Protein AF-A0A0L0FLF9-F1 (afdb_monomer_lite)

Organism: NCBI:txid667725

Radius of gyration: 26.48 Å; chains: 1; bounding box: 56×33×84 Å

pLDDT: mean 83.54, std 13.84, range [41.75, 98.0]

Foldseek 3Di:
DVLVLCLLCQCVVVVDPDPVVSNVVSVVVSVVVLVVVLVVLVVVLVVVVVVVVVLPPPPDPPSPCPPPVSVVVQVQAFADDPVVRAVGVVRLLCVLVSLVSQLVNCVSVVVLVSNVVSLVVSLVSLVVQLVRLVPGALNVLSNLVSVLVNLLSVLVVLQSCLCVVPVCVVDDPVQSSQDDPPPDDGPDPSCVSVNVSSVSNVVSVVSVVVSVVVQVVCVVVVNRSPSVCPVVVCVVVVVVVVVVVVVVVVVPDPPPVPPPPPPPPPDDDD

Structure (mmCIF, N/CA/C/O backbone):
data_AF-A0A0L0FLF9-F1
#
_entry.id   AF-A0A0L0FLF9-F1
#
loop_
_atom_site.group_PDB
_atom_site.id
_atom_site.type_symbol
_atom_site.label_at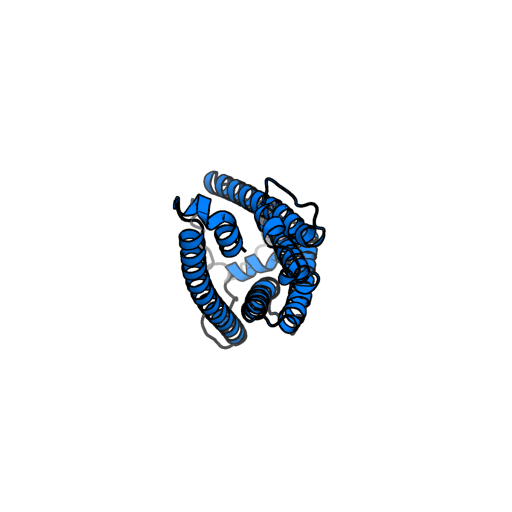om_id
_atom_site.label_alt_id
_atom_site.label_comp_id
_atom_site.label_asym_id
_atom_site.label_entity_id
_atom_site.label_seq_id
_atom_site.pdbx_PDB_ins_code
_atom_site.Cartn_x
_atom_site.Cartn_y
_atom_site.Cartn_z
_atom_site.occupancy
_atom_site.B_iso_or_equiv
_atom_site.auth_seq_id
_atom_site.auth_comp_id
_atom_site.auth_asym_id
_atom_site.auth_atom_id
_atom_site.pdbx_PDB_model_num
ATOM 1 N N . MET A 1 1 ? 6.507 -3.288 -11.189 1.00 64.00 1 MET A N 1
ATOM 2 C CA . MET A 1 1 ? 7.528 -2.533 -10.413 1.00 64.00 1 MET A CA 1
ATOM 3 C C . MET A 1 1 ? 8.846 -3.273 -10.144 1.00 64.00 1 MET A C 1
ATOM 5 O O . MET A 1 1 ? 9.760 -3.067 -10.922 1.00 64.00 1 MET A O 1
ATOM 9 N N . ILE A 1 2 ? 9.021 -4.118 -9.104 1.00 61.03 2 ILE A N 1
ATOM 10 C CA . ILE A 1 2 ? 10.338 -4.783 -8.864 1.00 61.03 2 ILE A CA 1
ATOM 11 C C . ILE A 1 2 ? 10.755 -5.627 -10.079 1.00 61.03 2 ILE A C 1
ATOM 13 O O . ILE A 1 2 ? 11.908 -5.579 -10.495 1.00 61.03 2 ILE A O 1
ATOM 17 N N . GLY A 1 3 ? 9.797 -6.334 -10.687 1.00 65.75 3 GLY A N 1
ATOM 18 C CA . GLY A 1 3 ? 10.024 -7.073 -11.927 1.00 65.75 3 GLY A CA 1
ATOM 19 C C . GLY A 1 3 ? 10.496 -6.188 -13.088 1.00 65.75 3 GLY A C 1
ATOM 20 O O . GLY A 1 3 ? 11.420 -6.575 -13.791 1.00 65.75 3 GLY A O 1
ATOM 21 N N . GLU A 1 4 ? 9.945 -4.981 -13.242 1.00 70.50 4 GLU A N 1
ATOM 22 C CA . GLU A 1 4 ? 10.376 -4.029 -14.281 1.00 70.50 4 GLU A CA 1
ATOM 23 C C . GLU A 1 4 ? 11.789 -3.510 -14.025 1.00 70.50 4 GLU A C 1
ATOM 25 O O . GLU A 1 4 ? 12.608 -3.513 -14.938 1.00 70.50 4 GLU A O 1
ATOM 30 N N . PHE A 1 5 ? 12.134 -3.182 -12.776 1.00 68.06 5 PHE A N 1
ATOM 31 C CA . PHE A 1 5 ? 13.511 -2.814 -12.437 1.00 68.06 5 PHE A CA 1
ATOM 32 C C . PHE A 1 5 ? 14.503 -3.948 -12.747 1.00 68.06 5 PHE A C 1
ATOM 34 O O . PHE A 1 5 ? 15.633 -3.690 -13.169 1.00 68.06 5 PHE A O 1
ATOM 41 N N . CYS A 1 6 ? 14.095 -5.210 -12.573 1.00 67.00 6 CYS A N 1
ATOM 42 C CA . CYS A 1 6 ? 14.908 -6.362 -12.962 1.00 67.00 6 CYS A CA 1
ATOM 43 C C . CYS A 1 6 ? 15.029 -6.527 -14.486 1.00 67.00 6 CYS A C 1
ATOM 45 O O . CYS A 1 6 ? 16.090 -6.941 -14.957 1.00 67.00 6 CYS A O 1
ATOM 47 N N . LEU A 1 7 ? 13.988 -6.195 -15.258 1.00 75.06 7 LEU A N 1
ATOM 48 C CA . LEU A 1 7 ? 14.047 -6.176 -16.724 1.00 75.06 7 LEU A CA 1
ATOM 49 C C . LEU A 1 7 ? 15.032 -5.112 -17.221 1.00 75.06 7 LEU A C 1
ATOM 51 O O . LEU A 1 7 ? 15.909 -5.412 -18.039 1.00 75.06 7 LEU A O 1
ATOM 55 N N . GLU A 1 8 ? 14.939 -3.904 -16.663 1.00 72.06 8 GLU A N 1
ATOM 56 C CA . GLU A 1 8 ? 15.780 -2.753 -17.012 1.00 72.06 8 GLU A CA 1
ATOM 57 C C . GLU A 1 8 ? 17.274 -3.010 -16.739 1.00 72.06 8 GLU A C 1
ATOM 59 O O . GLU A 1 8 ? 18.124 -2.548 -17.500 1.00 72.06 8 GLU A O 1
ATOM 64 N N . ASN A 1 9 ? 17.598 -3.819 -15.718 1.00 73.94 9 ASN A N 1
ATOM 65 C CA . ASN A 1 9 ? 18.972 -4.108 -15.276 1.00 73.94 9 ASN A CA 1
ATOM 66 C C . ASN A 1 9 ? 19.398 -5.576 -15.493 1.00 73.94 9 ASN A C 1
ATOM 68 O O . ASN A 1 9 ? 20.299 -6.093 -14.826 1.00 73.94 9 ASN A O 1
ATOM 72 N N . SER A 1 10 ? 18.762 -6.271 -16.439 1.00 79.94 10 SER A N 1
ATOM 73 C CA . SER A 1 10 ? 18.940 -7.716 -16.664 1.00 79.94 10 SER A CA 1
ATOM 74 C C . SER A 1 10 ? 20.398 -8.160 -16.876 1.00 79.94 10 SER A C 1
ATOM 76 O O . SER A 1 10 ? 20.810 -9.198 -16.354 1.00 79.94 10 SER A O 1
ATOM 78 N N . ALA A 1 11 ? 21.215 -7.382 -17.591 1.00 78.88 11 ALA A N 1
ATOM 79 C CA . ALA A 1 11 ? 22.620 -7.723 -17.833 1.00 78.88 11 ALA A CA 1
ATOM 80 C C . ALA A 1 11 ? 23.467 -7.738 -16.546 1.00 78.88 11 ALA A C 1
ATOM 82 O O . ALA A 1 11 ? 24.304 -8.626 -16.372 1.00 78.88 11 ALA A O 1
ATOM 83 N N . GLU A 1 12 ? 23.224 -6.792 -15.634 1.00 82.00 12 GLU A N 1
ATOM 84 C CA . GLU A 1 12 ? 23.916 -6.713 -14.343 1.00 82.00 12 GLU A CA 1
ATOM 85 C C . GLU A 1 12 ? 23.496 -7.866 -13.423 1.00 82.00 12 GLU A C 1
ATOM 87 O O . GLU A 1 12 ? 24.340 -8.499 -12.789 1.00 82.00 12 GLU A O 1
ATOM 92 N N . ILE A 1 13 ? 22.203 -8.201 -13.416 1.00 79.44 13 ILE A N 1
ATOM 93 C CA . ILE A 1 13 ? 21.635 -9.242 -12.549 1.00 79.44 13 ILE A CA 1
ATOM 94 C C . ILE A 1 13 ? 22.076 -10.649 -12.973 1.00 79.44 13 ILE A C 1
ATOM 96 O O . ILE A 1 13 ? 22.422 -11.472 -12.125 1.00 79.44 13 ILE A O 1
ATOM 100 N N . PHE A 1 14 ? 22.056 -10.954 -14.275 1.00 83.94 14 PHE A N 1
ATOM 101 C CA . PHE A 1 14 ? 22.310 -12.314 -14.766 1.00 83.94 14 PHE A CA 1
ATOM 102 C C . PHE A 1 14 ? 23.777 -12.594 -15.116 1.00 83.94 14 PHE A C 1
ATOM 104 O O . PHE A 1 14 ? 24.099 -13.738 -15.441 1.00 83.94 14 PHE A O 1
ATOM 111 N N . GLY A 1 15 ? 24.666 -11.593 -15.055 1.00 82.06 15 GLY A N 1
ATOM 112 C CA . GLY A 1 15 ? 26.109 -11.760 -15.285 1.00 82.06 15 GLY A CA 1
ATOM 113 C C . GLY A 1 15 ? 26.468 -12.343 -16.659 1.00 82.06 15 GLY A C 1
ATOM 114 O O . GLY A 1 15 ? 27.522 -12.962 -16.814 1.00 82.06 15 GLY A O 1
ATOM 115 N N . ASN A 1 16 ? 25.578 -12.201 -17.645 1.00 73.50 16 ASN A N 1
ATOM 116 C CA . ASN A 1 16 ? 25.703 -12.821 -18.961 1.00 73.50 16 ASN A CA 1
ATOM 117 C C . ASN A 1 16 ? 26.472 -11.913 -19.928 1.00 73.50 16 ASN A C 1
ATOM 119 O O . ASN A 1 16 ? 26.207 -10.717 -20.017 1.00 73.50 16 ASN A O 1
ATOM 123 N N . SER A 1 17 ? 27.386 -12.499 -20.705 1.00 74.81 17 SER A N 1
ATOM 124 C CA . SER A 1 17 ? 28.159 -11.778 -21.727 1.00 74.81 17 SER A CA 1
ATOM 125 C C . SER A 1 17 ? 27.347 -11.414 -22.974 1.00 74.81 17 SER A C 1
ATOM 127 O O . SER A 1 17 ? 27.776 -10.545 -23.730 1.00 74.81 17 SER A O 1
ATOM 129 N N . ASP A 1 18 ? 26.192 -12.053 -23.189 1.00 88.69 18 ASP A N 1
ATOM 130 C CA . ASP A 1 18 ? 25.227 -11.688 -24.227 1.00 88.69 18 ASP A CA 1
ATOM 131 C C . ASP A 1 18 ? 24.033 -10.935 -23.606 1.00 88.69 18 ASP A C 1
ATOM 133 O O . ASP A 1 18 ? 23.172 -11.564 -22.974 1.00 88.69 18 ASP A O 1
ATOM 137 N N . PRO A 1 19 ? 23.945 -9.604 -23.797 1.00 83.62 19 PRO A N 1
ATOM 138 C CA . PRO A 1 19 ? 22.843 -8.795 -23.288 1.00 83.62 19 PRO A CA 1
ATOM 139 C C . PRO A 1 19 ? 21.477 -9.271 -23.784 1.00 83.62 19 PRO A C 1
ATOM 141 O O . PRO A 1 19 ? 20.510 -9.234 -23.030 1.00 83.62 19 PRO A O 1
ATOM 144 N N . LYS A 1 20 ? 21.384 -9.781 -25.022 1.00 85.69 20 LYS A N 1
ATOM 145 C CA . LYS A 1 20 ? 20.100 -10.219 -25.589 1.00 85.69 20 LYS A CA 1
ATOM 146 C C . LYS A 1 20 ? 19.574 -11.454 -24.873 1.00 85.69 20 LYS A C 1
ATOM 148 O O . LYS A 1 20 ? 18.399 -11.502 -24.522 1.00 85.69 20 LYS A O 1
ATOM 153 N N . ALA A 1 21 ? 20.444 -12.430 -24.622 1.00 88.06 21 ALA A N 1
ATOM 154 C CA . ALA A 1 21 ? 20.083 -13.621 -23.864 1.00 88.06 21 ALA A CA 1
ATOM 155 C C . ALA A 1 21 ? 19.674 -13.278 -22.420 1.00 88.06 21 ALA A C 1
ATOM 157 O O . ALA A 1 21 ? 18.753 -13.893 -21.883 1.00 88.06 21 ALA A O 1
ATOM 158 N N . ALA A 1 22 ? 20.326 -12.286 -21.797 1.00 85.38 22 ALA A N 1
ATOM 159 C CA . ALA A 1 22 ? 19.950 -11.802 -20.469 1.00 85.38 22 ALA A CA 1
ATOM 160 C C . ALA A 1 22 ? 18.548 -11.172 -20.462 1.00 85.38 22 ALA A C 1
ATOM 162 O O . ALA A 1 22 ? 17.746 -11.514 -19.596 1.00 85.38 22 ALA A O 1
ATOM 163 N N . THR A 1 23 ? 18.227 -10.324 -21.443 1.00 84.69 23 THR A N 1
ATOM 164 C CA . THR A 1 23 ? 16.902 -9.696 -21.562 1.00 84.69 23 THR A CA 1
ATOM 165 C C . THR A 1 23 ? 15.799 -10.720 -21.821 1.00 84.69 23 THR A C 1
ATOM 167 O O . THR A 1 23 ? 14.774 -10.671 -21.150 1.00 84.69 23 THR A O 1
ATOM 170 N N . VAL A 1 24 ? 16.012 -11.688 -22.724 1.00 88.94 24 VAL A N 1
ATOM 171 C CA . VAL A 1 24 ? 15.026 -12.757 -22.989 1.00 88.94 24 VAL A CA 1
ATOM 172 C C . VAL A 1 24 ? 14.738 -13.551 -21.717 1.00 88.94 24 VAL A C 1
ATOM 174 O O . VAL A 1 24 ? 13.583 -13.741 -21.355 1.00 88.94 24 VAL A O 1
ATOM 177 N N . ARG A 1 25 ? 15.784 -13.952 -20.985 1.00 87.38 25 ARG A N 1
ATOM 178 C CA . ARG A 1 25 ? 15.621 -14.681 -19.724 1.00 87.38 25 ARG A CA 1
ATOM 179 C C . ARG A 1 25 ? 14.923 -13.845 -18.649 1.00 87.38 25 ARG A C 1
ATOM 181 O O . ARG A 1 25 ? 14.131 -14.380 -17.879 1.00 87.38 25 ARG A O 1
ATOM 188 N N . ALA A 1 26 ? 15.236 -12.554 -18.569 1.00 86.25 26 ALA A N 1
ATOM 189 C CA . ALA A 1 26 ? 14.583 -11.644 -17.637 1.00 86.25 26 ALA A CA 1
ATOM 190 C C . ALA A 1 26 ? 13.085 -11.524 -17.943 1.00 86.25 26 ALA A C 1
ATOM 192 O O . ALA A 1 26 ? 12.285 -11.594 -17.015 1.00 86.25 26 ALA A O 1
ATOM 193 N N . GLN A 1 27 ? 12.721 -11.427 -19.227 1.00 88.12 27 GLN A N 1
ATOM 194 C CA . GLN A 1 27 ? 11.331 -11.404 -19.680 1.00 88.12 27 GLN A CA 1
ATOM 195 C C . GLN A 1 27 ? 10.597 -12.693 -19.313 1.00 88.12 27 GLN A C 1
ATOM 197 O O . GLN A 1 27 ? 9.538 -12.631 -18.707 1.00 88.12 27 GLN A O 1
ATOM 202 N N . GLU A 1 28 ? 11.192 -13.860 -19.572 1.00 91.31 28 GLU A N 1
ATOM 203 C CA . GLU A 1 28 ? 10.587 -15.147 -19.199 1.00 91.31 28 GLU A CA 1
ATOM 204 C C . GLU A 1 28 ? 10.316 -15.250 -17.688 1.00 91.31 28 GLU A C 1
ATOM 206 O O . GLU A 1 28 ? 9.276 -15.760 -17.272 1.00 91.31 28 GLU A O 1
ATOM 211 N N . ILE A 1 29 ? 11.248 -14.771 -16.854 1.00 88.75 29 ILE A N 1
ATOM 212 C CA . ILE A 1 29 ? 11.073 -14.742 -15.395 1.00 88.75 29 ILE A CA 1
ATOM 213 C C . ILE A 1 29 ? 9.985 -13.741 -15.005 1.00 88.75 29 ILE A C 1
ATOM 215 O O . ILE A 1 29 ? 9.161 -14.051 -14.145 1.00 88.75 29 ILE A O 1
ATOM 219 N N . TYR A 1 30 ? 9.980 -12.560 -15.623 1.00 88.56 30 TYR A N 1
ATOM 220 C CA . TYR A 1 30 ? 8.964 -11.542 -15.390 1.00 88.56 30 TYR A CA 1
ATOM 221 C C . TYR A 1 30 ? 7.569 -12.081 -15.706 1.00 88.56 30 TYR A C 1
ATOM 223 O O . TYR A 1 30 ? 6.726 -12.072 -14.819 1.00 88.56 30 TYR A O 1
ATOM 231 N N . ASP A 1 31 ? 7.360 -12.657 -16.891 1.00 91.50 31 ASP A N 1
ATOM 232 C CA . ASP A 1 31 ? 6.064 -13.191 -17.330 1.00 91.50 31 ASP A CA 1
ATOM 233 C C . ASP A 1 31 ? 5.549 -14.295 -16.386 1.00 91.50 31 ASP A C 1
ATOM 235 O O . ASP A 1 31 ? 4.358 -14.373 -16.068 1.00 91.50 31 ASP A O 1
ATOM 239 N N . GLN A 1 32 ? 6.453 -15.148 -15.886 1.00 92.69 32 GLN A N 1
ATOM 240 C CA . GLN A 1 32 ? 6.113 -16.173 -14.896 1.00 92.69 32 GLN A CA 1
ATOM 241 C C . GLN A 1 32 ? 5.687 -15.563 -13.556 1.00 92.69 32 GLN A C 1
ATOM 243 O O . GLN A 1 32 ? 4.679 -15.979 -12.980 1.00 92.69 32 GLN A O 1
ATOM 248 N N . LEU A 1 33 ? 6.454 -14.597 -13.045 1.00 90.56 33 LEU A N 1
ATOM 249 C CA . LEU A 1 33 ? 6.153 -13.926 -11.780 1.00 90.56 33 LEU A CA 1
ATOM 250 C C . LEU A 1 33 ? 4.886 -13.078 -11.873 1.00 90.56 33 LEU A C 1
ATOM 252 O O . LEU A 1 33 ? 4.124 -13.034 -10.908 1.00 90.56 33 LEU A O 1
ATOM 256 N N . ASP A 1 34 ? 4.651 -12.452 -13.019 1.00 89.88 34 ASP A N 1
ATOM 257 C CA . ASP A 1 34 ? 3.465 -11.664 -13.325 1.00 89.88 34 ASP A CA 1
ATOM 258 C C . ASP A 1 34 ? 2.206 -12.539 -13.273 1.00 89.88 34 ASP A C 1
ATOM 260 O O . ASP A 1 34 ? 1.288 -12.289 -12.490 1.00 89.88 34 ASP A O 1
ATOM 264 N N . THR A 1 35 ? 2.243 -13.679 -13.969 1.00 94.06 35 THR A N 1
ATOM 265 C CA . THR A 1 35 ? 1.163 -14.676 -13.954 1.00 94.06 35 THR A CA 1
ATOM 266 C C . THR A 1 35 ? 0.866 -15.181 -12.536 1.00 94.06 35 THR A C 1
ATOM 268 O O . THR A 1 35 ? -0.293 -15.265 -12.122 1.00 94.06 35 THR A O 1
ATOM 271 N N . ILE A 1 36 ? 1.904 -15.518 -11.759 1.00 93.94 36 ILE A N 1
ATOM 272 C CA . ILE A 1 36 ? 1.738 -15.983 -10.371 1.00 93.94 36 ILE A CA 1
ATOM 273 C C . ILE A 1 36 ? 1.137 -14.874 -9.503 1.00 93.94 36 ILE A C 1
ATOM 275 O O . ILE A 1 36 ? 0.203 -15.133 -8.741 1.00 93.94 36 ILE A O 1
ATOM 279 N N . THR A 1 37 ? 1.650 -13.650 -9.632 1.00 91.88 37 THR A N 1
ATOM 280 C CA . THR A 1 37 ? 1.169 -12.477 -8.893 1.00 91.88 37 THR A CA 1
ATOM 281 C C . THR A 1 37 ? -0.302 -12.216 -9.179 1.00 91.88 37 THR A C 1
ATOM 283 O O . THR A 1 37 ? -1.071 -12.067 -8.229 1.00 91.88 37 THR A O 1
ATOM 286 N N . SER A 1 38 ? -0.711 -12.251 -10.450 1.00 94.31 38 SER A N 1
ATOM 287 C CA . SER A 1 38 ? -2.111 -12.085 -10.847 1.00 94.31 38 SER A CA 1
ATOM 288 C C . SER A 1 38 ? -3.015 -13.112 -10.155 1.00 94.31 38 SER A C 1
ATOM 290 O O . SER A 1 38 ? -3.965 -12.740 -9.458 1.00 94.31 38 SER A O 1
ATOM 292 N N . TYR A 1 39 ? -2.673 -14.406 -10.213 1.00 96.44 39 TYR A N 1
ATOM 293 C CA . TYR A 1 39 ? -3.469 -15.436 -9.537 1.00 96.44 39 TYR A CA 1
ATOM 294 C C . TYR A 1 39 ? -3.522 -15.252 -8.020 1.00 96.44 39 TYR A C 1
ATOM 296 O O . TYR A 1 39 ? -4.595 -15.383 -7.424 1.00 96.44 39 TYR A O 1
ATOM 304 N N . MET A 1 40 ? -2.391 -14.938 -7.383 1.00 95.94 40 MET A N 1
ATOM 305 C CA . MET A 1 40 ? -2.346 -14.686 -5.940 1.00 95.94 40 MET A CA 1
ATOM 306 C C . MET A 1 40 ? -3.239 -13.508 -5.549 1.00 95.94 40 MET A C 1
ATOM 308 O O . MET A 1 40 ? -3.953 -13.579 -4.547 1.00 95.94 40 MET A O 1
ATOM 312 N N . LEU A 1 41 ? -3.233 -12.449 -6.352 1.00 95.56 41 LEU A N 1
ATOM 313 C CA . LEU A 1 41 ? -3.986 -11.235 -6.098 1.00 95.56 41 LEU A CA 1
ATOM 314 C C . LEU A 1 41 ? -5.493 -11.437 -6.292 1.00 95.56 41 LEU A C 1
ATOM 316 O O . LEU A 1 41 ? -6.283 -11.014 -5.443 1.00 95.56 41 LEU A O 1
ATOM 320 N N . VAL A 1 42 ? -5.903 -12.150 -7.344 1.00 97.06 42 VAL A N 1
ATOM 321 C CA . VAL A 1 42 ? -7.310 -12.518 -7.571 1.00 97.06 42 VAL A CA 1
ATOM 322 C C . VAL A 1 42 ? -7.819 -13.415 -6.444 1.00 97.06 42 VAL A C 1
ATOM 324 O O . VAL A 1 42 ? -8.861 -13.126 -5.854 1.00 97.06 42 VAL A O 1
ATOM 327 N N . VAL A 1 43 ? -7.078 -14.471 -6.091 1.00 97.25 43 VAL A N 1
ATOM 328 C CA . VAL A 1 43 ? -7.460 -15.382 -4.998 1.00 97.25 43 VAL A CA 1
ATOM 329 C C . VAL A 1 43 ? -7.532 -14.635 -3.667 1.00 97.25 43 VAL A C 1
ATOM 331 O O . VAL A 1 43 ? -8.511 -14.796 -2.938 1.00 97.25 43 VAL A O 1
ATOM 334 N N . GLY A 1 44 ? -6.548 -13.782 -3.369 1.00 95.12 44 GLY A N 1
ATOM 335 C CA . GLY A 1 44 ? -6.540 -12.943 -2.170 1.00 95.12 44 GLY A CA 1
ATOM 336 C C . GLY A 1 44 ? -7.743 -12.002 -2.109 1.00 95.12 44 GLY A C 1
ATOM 337 O O . GLY A 1 44 ? -8.412 -11.920 -1.080 1.00 95.12 44 GLY A O 1
ATOM 338 N N . THR A 1 45 ? -8.087 -11.363 -3.228 1.00 96.62 45 THR A N 1
ATOM 339 C CA . THR A 1 45 ? -9.243 -10.457 -3.328 1.00 96.62 45 THR A CA 1
ATOM 340 C C . THR A 1 45 ? -10.564 -11.202 -3.146 1.00 96.62 45 THR A C 1
ATOM 342 O O . THR A 1 45 ? -11.425 -10.751 -2.388 1.00 96.62 45 THR A O 1
ATOM 345 N N . VAL A 1 46 ? -10.729 -12.366 -3.785 1.00 97.00 46 VAL A N 1
ATOM 346 C CA . VAL A 1 46 ? -11.919 -13.219 -3.619 1.00 97.00 46 VAL A CA 1
ATOM 347 C C . VAL A 1 46 ? -12.040 -13.692 -2.174 1.00 97.00 46 VAL A C 1
ATOM 349 O O . VAL A 1 46 ? -13.125 -13.627 -1.599 1.00 97.00 46 VAL A O 1
ATOM 352 N N . TRP A 1 47 ? -10.936 -14.125 -1.566 1.00 96.19 47 TRP A N 1
ATOM 353 C CA . TRP A 1 47 ? -10.915 -14.562 -0.174 1.00 96.19 47 TRP A CA 1
ATOM 354 C C . TRP A 1 47 ? -11.303 -13.437 0.788 1.00 96.19 47 TRP A C 1
ATOM 356 O O . TRP A 1 47 ? -12.155 -13.640 1.654 1.00 96.19 47 TRP A O 1
ATOM 366 N N . LEU A 1 48 ? -10.749 -12.234 0.605 1.00 93.69 48 LEU A N 1
ATOM 367 C CA . LEU A 1 48 ? -11.133 -11.051 1.376 1.00 93.69 48 LEU A CA 1
ATOM 368 C C . LEU A 1 48 ? -12.612 -10.707 1.171 1.00 93.69 48 LEU A C 1
ATOM 370 O O . LEU A 1 48 ? -13.320 -10.465 2.145 1.00 93.69 48 LEU A O 1
ATOM 374 N N . GLY A 1 49 ? -13.111 -10.748 -0.066 1.00 94.25 49 GLY A N 1
ATOM 375 C CA . GLY A 1 49 ? -14.526 -10.528 -0.367 1.00 94.25 49 GLY A CA 1
ATOM 376 C C . GLY A 1 49 ? -15.442 -11.534 0.335 1.00 94.25 49 GLY A C 1
ATOM 377 O O . GLY A 1 49 ? -16.436 -11.143 0.945 1.00 94.25 49 GLY A O 1
ATOM 378 N N . LEU A 1 50 ? -15.086 -12.823 0.322 1.00 93.88 50 LEU A N 1
ATOM 379 C CA . LEU A 1 50 ? -15.812 -13.868 1.050 1.00 93.88 50 LEU A CA 1
ATOM 380 C C . LEU A 1 50 ? -15.761 -13.648 2.561 1.00 93.88 50 LEU A C 1
ATOM 382 O O . LEU A 1 50 ? -16.795 -13.764 3.217 1.00 93.88 50 LEU A O 1
ATOM 386 N N . TYR A 1 51 ? -14.597 -13.285 3.104 1.00 90.56 51 TYR A N 1
ATOM 387 C CA . TYR A 1 51 ? -14.455 -12.915 4.510 1.00 90.56 51 TYR A CA 1
ATOM 388 C C . TYR A 1 51 ? -15.401 -11.766 4.877 1.00 90.56 51 TYR A C 1
ATOM 390 O O . TYR A 1 51 ? -16.122 -11.876 5.867 1.00 90.56 51 TYR A O 1
ATOM 398 N N . TYR A 1 52 ? -15.475 -10.716 4.053 1.00 88.69 52 TYR A N 1
ATOM 399 C CA . TYR A 1 52 ? -16.414 -9.615 4.261 1.00 88.69 52 TYR A CA 1
ATOM 400 C C . TYR A 1 52 ? -17.867 -10.043 4.130 1.00 88.69 52 TYR A C 1
ATOM 402 O O . TYR A 1 52 ? -18.691 -9.589 4.901 1.00 88.69 52 TYR A O 1
ATOM 410 N N . ILE A 1 53 ? -18.231 -10.919 3.197 1.00 89.38 53 ILE A N 1
ATOM 411 C CA . ILE A 1 53 ? -19.618 -11.399 3.100 1.00 89.38 53 ILE A CA 1
ATOM 412 C C . ILE A 1 53 ? -19.991 -12.194 4.358 1.00 89.38 53 ILE A C 1
ATOM 414 O O . ILE A 1 53 ? -21.058 -11.986 4.939 1.00 89.38 53 ILE A O 1
ATOM 418 N N . VAL A 1 54 ? -19.095 -13.076 4.800 1.00 88.56 54 VAL A N 1
ATOM 419 C CA . VAL A 1 54 ? -19.295 -13.937 5.967 1.00 88.56 54 VAL A CA 1
ATOM 420 C C . VAL A 1 54 ? -19.347 -13.133 7.265 1.00 88.56 54 VAL A C 1
ATOM 422 O O . VAL A 1 54 ? -20.237 -13.369 8.082 1.00 88.56 54 VAL A O 1
ATOM 425 N N . SER A 1 55 ? -18.464 -12.149 7.451 1.00 82.50 55 SER A N 1
ATOM 426 C CA . SER A 1 55 ? -18.414 -11.327 8.671 1.00 82.50 55 SER A CA 1
ATOM 427 C C . SER A 1 55 ? -19.691 -10.504 8.897 1.00 82.50 55 SER A C 1
ATOM 429 O O . SER A 1 55 ? -19.994 -10.110 10.024 1.00 82.50 55 SER A O 1
ATOM 431 N N . ARG A 1 56 ? -20.493 -10.299 7.845 1.00 82.00 56 ARG A N 1
ATOM 432 C CA . ARG A 1 56 ? -21.781 -9.581 7.891 1.00 82.00 56 ARG A CA 1
ATOM 433 C C . ARG A 1 56 ? -22.927 -10.461 8.355 1.00 82.00 56 ARG A C 1
ATOM 435 O O . ARG A 1 56 ? -23.955 -9.952 8.813 1.00 82.00 56 ARG A O 1
ATOM 442 N N . CYS A 1 57 ? -22.771 -11.777 8.268 1.00 83.88 57 CYS A N 1
ATOM 443 C CA . CYS A 1 57 ? -23.752 -12.727 8.758 1.00 83.88 57 CYS A CA 1
ATOM 444 C C . CYS A 1 57 ? -23.713 -12.771 10.293 1.00 83.88 57 CYS A C 1
ATOM 446 O O . CYS A 1 57 ? -23.042 -13.608 10.889 1.00 83.88 57 CYS A O 1
ATOM 448 N N . LYS A 1 58 ? -24.511 -11.909 10.943 1.00 71.44 58 LYS A N 1
ATOM 449 C CA . LYS A 1 58 ? -24.656 -11.829 12.416 1.00 71.44 58 LYS A CA 1
ATOM 450 C C . LYS A 1 58 ? -24.999 -13.161 13.097 1.00 71.44 58 LYS A C 1
ATOM 452 O O . LYS A 1 58 ? -24.820 -13.296 14.298 1.00 71.44 58 LYS A O 1
ATOM 457 N N . CYS A 1 59 ? -25.528 -14.123 12.346 1.00 73.88 59 CYS A N 1
ATOM 458 C CA . CYS A 1 59 ? -25.936 -15.428 12.853 1.00 73.88 59 CYS A CA 1
ATOM 459 C C . CYS A 1 59 ? -24.822 -16.486 12.808 1.00 73.88 59 CYS A C 1
ATOM 461 O O . CYS A 1 59 ? -25.092 -17.627 13.180 1.00 73.88 59 CYS A O 1
ATOM 463 N N . MET A 1 60 ? -23.612 -16.165 12.327 1.00 76.00 60 MET A N 1
ATOM 464 C CA . MET A 1 60 ? -22.544 -17.160 12.268 1.00 76.00 60 MET A CA 1
ATOM 465 C C . MET A 1 60 ? -21.926 -17.355 13.667 1.00 76.00 60 MET A C 1
ATOM 467 O O . MET A 1 60 ? -21.377 -16.405 14.233 1.00 76.00 60 MET A O 1
ATOM 471 N N . PRO A 1 61 ? -22.004 -18.567 14.250 1.00 69.75 61 PRO A N 1
ATOM 472 C CA . PRO A 1 61 ? -21.361 -18.853 15.528 1.00 69.75 61 PRO A CA 1
ATOM 473 C C . PRO A 1 61 ? -19.847 -18.620 15.413 1.00 69.75 61 PRO A C 1
ATOM 475 O O . PRO A 1 61 ? -19.273 -18.819 14.345 1.00 69.75 61 PRO A O 1
ATOM 478 N N . TYR A 1 62 ? -19.209 -18.191 16.506 1.00 69.06 62 TYR A N 1
ATOM 479 C CA . TYR A 1 62 ? -17.778 -17.831 16.596 1.00 69.06 62 TYR A CA 1
ATOM 480 C C . TYR A 1 62 ? -17.349 -16.515 15.924 1.00 69.06 62 TYR A C 1
ATOM 482 O O . TYR A 1 62 ? -16.230 -16.071 16.161 1.00 69.06 62 TYR A O 1
ATOM 490 N N . PHE A 1 63 ? -18.226 -15.851 15.165 1.00 67.44 63 PHE A N 1
ATOM 491 C CA . PHE A 1 63 ? -17.982 -14.501 14.629 1.00 67.44 63 PHE A CA 1
ATOM 492 C C . PHE A 1 63 ? -18.602 -13.389 15.479 1.00 67.44 63 PHE A C 1
ATOM 494 O O . PHE A 1 63 ? -18.551 -12.209 15.114 1.00 67.44 63 PHE A O 1
ATOM 501 N N . ASP A 1 64 ? -19.189 -13.736 16.626 1.00 67.38 64 ASP A N 1
ATOM 502 C CA . ASP A 1 64 ? -19.714 -12.721 17.520 1.00 67.38 64 ASP A CA 1
ATOM 503 C C . ASP A 1 64 ? -18.570 -12.045 18.284 1.00 67.38 64 ASP A C 1
ATOM 505 O O . ASP A 1 64 ? -18.008 -12.595 19.230 1.00 67.38 64 ASP A O 1
ATOM 509 N N . ARG A 1 65 ? -18.225 -10.822 17.859 1.00 65.12 65 ARG A N 1
ATOM 510 C CA . ARG A 1 65 ? -17.272 -9.904 18.516 1.00 65.12 65 ARG A CA 1
ATOM 511 C C . ARG A 1 65 ? -17.781 -9.375 19.872 1.00 65.12 65 ARG A C 1
ATOM 513 O O . ARG A 1 65 ? -17.491 -8.249 20.260 1.00 65.12 65 ARG A O 1
ATOM 520 N N . THR A 1 66 ? -18.584 -10.159 20.584 1.00 67.00 66 THR A N 1
ATOM 521 C CA . THR A 1 66 ? -19.031 -9.884 21.959 1.00 67.00 66 THR A CA 1
ATOM 522 C C . THR A 1 66 ? -18.018 -10.338 23.000 1.00 67.00 66 THR A C 1
ATOM 524 O O . THR A 1 66 ? -18.272 -10.211 24.196 1.00 67.00 66 THR A O 1
ATOM 527 N N . ASP A 1 67 ? -16.894 -10.912 22.570 1.00 73.12 67 ASP A N 1
ATOM 528 C CA . ASP A 1 67 ? -15.802 -11.226 23.474 1.00 73.12 67 ASP A CA 1
ATOM 529 C C . ASP A 1 67 ? -15.351 -9.936 24.194 1.00 73.12 67 ASP A C 1
ATOM 531 O O . ASP A 1 67 ? -15.268 -8.839 23.629 1.00 73.12 67 ASP A O 1
ATOM 535 N N . THR A 1 68 ? -15.157 -10.050 25.506 1.00 73.44 68 THR A N 1
ATOM 536 C CA . THR A 1 68 ? -14.874 -8.910 26.385 1.00 73.44 68 THR A CA 1
ATOM 537 C C . THR A 1 68 ? -13.578 -8.204 26.002 1.00 73.44 68 THR A C 1
ATOM 539 O O . THR A 1 68 ? -13.425 -7.019 26.285 1.00 73.44 68 THR A O 1
ATOM 542 N N . PHE A 1 69 ? -12.652 -8.913 25.359 1.00 71.50 69 PHE A N 1
ATOM 543 C CA . PHE A 1 69 ? -11.394 -8.365 24.876 1.00 71.50 69 PHE A CA 1
ATOM 544 C C . PHE A 1 69 ? -11.592 -7.429 23.672 1.00 71.50 69 PHE A C 1
ATOM 546 O O . PHE A 1 69 ? -11.117 -6.299 23.696 1.00 71.50 69 PHE A O 1
ATOM 553 N N . THR A 1 70 ? -12.361 -7.843 22.668 1.00 70.44 70 THR A N 1
ATOM 554 C CA . THR A 1 70 ? -12.690 -7.083 21.455 1.00 70.44 70 THR A CA 1
ATOM 555 C C . THR A 1 70 ? -13.526 -5.867 21.805 1.00 70.44 70 THR A C 1
ATOM 557 O O . THR A 1 70 ? -13.279 -4.788 21.283 1.00 70.44 70 THR A O 1
ATOM 560 N N . LEU A 1 71 ? -14.468 -5.997 22.744 1.00 72.81 71 LEU A N 1
ATOM 561 C CA . LEU A 1 71 ? -15.206 -4.844 23.265 1.00 72.81 71 LEU A CA 1
ATOM 562 C C . LEU A 1 71 ? -14.272 -3.834 23.947 1.00 72.81 71 LEU A C 1
ATOM 564 O O . LEU A 1 71 ? -14.403 -2.634 23.721 1.00 72.81 71 LEU A O 1
ATOM 568 N N . LYS A 1 72 ? -13.294 -4.299 24.736 1.00 75.12 72 LYS A N 1
ATOM 569 C CA . LYS A 1 72 ? -12.282 -3.420 25.344 1.00 75.12 72 LYS A CA 1
ATOM 570 C C . LYS A 1 72 ? -11.373 -2.763 24.305 1.00 75.12 72 LYS A C 1
ATOM 572 O O . LYS A 1 72 ? -11.031 -1.595 24.478 1.00 75.12 72 LYS A O 1
ATOM 577 N N . LEU A 1 73 ? -11.005 -3.483 23.245 1.00 70.50 73 LEU A N 1
ATOM 578 C CA . LEU A 1 73 ? -10.221 -2.941 22.135 1.00 70.50 73 LEU A CA 1
ATOM 579 C C . LEU A 1 73 ? -11.021 -1.855 21.393 1.00 70.50 73 LEU A C 1
ATOM 581 O O . LEU A 1 73 ? -10.554 -0.725 21.268 1.00 70.50 73 LEU A O 1
ATOM 585 N N . ASN A 1 74 ? -12.271 -2.163 21.034 1.00 74.31 74 ASN A N 1
ATOM 586 C CA . ASN A 1 74 ? -13.187 -1.259 20.337 1.00 74.31 74 ASN A CA 1
ATOM 587 C C . ASN A 1 74 ? -13.566 -0.021 21.158 1.00 74.31 74 ASN A C 1
ATOM 589 O O . ASN A 1 74 ? -13.796 1.036 20.576 1.00 74.31 74 ASN A O 1
ATOM 593 N N . ASN A 1 75 ? -13.596 -0.104 22.493 1.00 78.88 75 ASN A N 1
ATOM 594 C CA . ASN A 1 75 ? -13.867 1.056 23.354 1.00 78.88 75 ASN A CA 1
ATOM 595 C C . ASN A 1 75 ? -12.837 2.187 23.191 1.00 78.88 75 ASN A C 1
ATOM 597 O O . ASN A 1 75 ? -13.098 3.312 23.611 1.00 78.88 75 ASN A O 1
ATOM 601 N N . ARG A 1 76 ? -11.668 1.900 22.606 1.00 76.94 76 ARG A N 1
ATOM 602 C CA . ARG A 1 76 ? -10.614 2.885 22.328 1.00 76.94 76 ARG A CA 1
ATOM 603 C C . ARG A 1 76 ? -10.524 3.276 20.862 1.00 76.94 76 ARG A C 1
ATOM 605 O O . ARG A 1 76 ? -9.707 4.134 20.520 1.00 76.94 76 ARG A O 1
ATOM 612 N N . SER A 1 77 ? -11.313 2.641 20.004 1.00 85.00 77 SER A N 1
ATOM 613 C CA . SER A 1 77 ? -11.373 2.981 18.592 1.00 85.00 77 SER A CA 1
ATOM 614 C C . SER A 1 77 ? -12.170 4.277 18.391 1.00 85.00 77 SER A C 1
ATOM 616 O O . SER A 1 77 ? -13.041 4.601 19.205 1.00 85.00 77 SER A O 1
ATOM 618 N N . PRO A 1 78 ? -11.890 5.048 17.325 1.00 88.00 78 PRO A N 1
ATOM 619 C CA . PRO A 1 78 ? -12.703 6.194 16.951 1.00 88.00 78 PRO A CA 1
ATOM 620 C C . PRO A 1 78 ? -14.183 5.821 16.801 1.00 88.00 78 PRO A C 1
ATOM 622 O O . PRO A 1 78 ? -14.510 4.657 16.546 1.00 88.00 78 PRO A O 1
ATOM 625 N N . PRO A 1 79 ? -15.105 6.796 16.905 1.00 87.06 79 PRO A N 1
ATOM 626 C CA . PRO A 1 79 ? -16.510 6.538 16.687 1.00 87.06 79 PRO A CA 1
ATOM 627 C C . PRO A 1 79 ? -16.711 5.998 15.275 1.00 87.06 79 PRO A C 1
ATOM 629 O O . PRO A 1 79 ? -16.151 6.484 14.290 1.00 87.06 79 PRO A O 1
ATOM 632 N N . GLN A 1 80 ? -17.563 4.991 15.197 1.00 84.31 80 GLN A N 1
ATOM 633 C CA . GLN A 1 80 ? -17.947 4.326 13.968 1.00 84.31 80 GLN A CA 1
ATOM 634 C C . GLN A 1 80 ? -18.468 5.328 12.925 1.00 84.31 80 GLN A C 1
ATOM 636 O O . GLN A 1 80 ? -19.399 6.101 13.176 1.00 84.31 80 GLN A O 1
ATOM 641 N N . ARG A 1 81 ? -17.899 5.280 11.719 1.00 87.00 81 ARG A N 1
ATOM 642 C CA . ARG A 1 81 ? -18.439 5.951 10.531 1.00 87.00 81 ARG A CA 1
ATOM 643 C C . ARG A 1 81 ? -19.383 5.006 9.798 1.00 87.00 81 ARG A C 1
ATOM 645 O O . ARG A 1 81 ? -19.167 3.801 9.787 1.00 87.00 81 ARG A O 1
ATOM 652 N N . PHE A 1 82 ? -20.430 5.558 9.182 1.00 89.81 82 PHE A N 1
ATOM 653 C CA . PHE A 1 82 ? -21.409 4.805 8.387 1.00 89.81 82 PHE A CA 1
ATOM 654 C C . PHE A 1 82 ? -21.932 3.549 9.102 1.00 89.81 82 PHE A C 1
ATOM 656 O O . PHE A 1 82 ? -21.766 2.433 8.619 1.00 89.81 82 PHE A O 1
ATOM 663 N N . SER A 1 83 ? -22.608 3.716 10.240 1.00 87.62 83 SER A N 1
ATOM 664 C CA . SER A 1 83 ? -23.065 2.588 11.070 1.00 87.62 83 SER A CA 1
ATOM 665 C C . SER A 1 83 ? -24.054 1.627 10.396 1.00 87.62 83 SER A C 1
ATOM 667 O O . SER A 1 83 ? -24.276 0.517 10.872 1.00 87.62 83 SER A O 1
ATOM 669 N N . ILE A 1 84 ? -24.636 2.035 9.266 1.00 87.69 84 ILE A N 1
ATOM 670 C CA . ILE A 1 84 ? -25.443 1.169 8.397 1.00 87.69 84 ILE A CA 1
ATOM 671 C C . ILE A 1 84 ? -24.549 0.166 7.646 1.00 87.69 84 ILE A C 1
ATOM 673 O O . ILE A 1 84 ? -24.959 -0.964 7.390 1.00 87.69 84 ILE A O 1
ATOM 677 N N . LEU A 1 85 ? -23.336 0.589 7.276 1.00 86.75 85 LEU A N 1
ATOM 678 C CA . LEU A 1 85 ? -22.404 -0.139 6.421 1.00 86.75 85 LEU A CA 1
ATOM 679 C C . LEU A 1 85 ? -21.242 -0.786 7.162 1.00 86.75 85 LEU A C 1
ATOM 681 O O . LEU A 1 85 ? -20.652 -1.684 6.587 1.00 86.75 85 LEU A O 1
ATOM 685 N N . PHE A 1 86 ? -20.904 -0.417 8.386 1.00 89.38 86 PHE A N 1
ATOM 686 C CA . PHE A 1 86 ? -19.829 -1.060 9.159 1.00 89.38 86 PHE A CA 1
ATOM 687 C C . PHE A 1 86 ? -20.343 -1.333 10.563 1.00 89.38 86 PHE A C 1
ATOM 689 O O . PHE A 1 86 ? -21.241 -0.617 10.988 1.00 89.38 86 PHE A O 1
ATOM 696 N N . ARG A 1 87 ? -19.856 -2.361 11.266 1.00 84.88 87 ARG A N 1
ATOM 697 C CA . ARG A 1 87 ? -20.233 -2.676 12.659 1.00 84.88 87 ARG A CA 1
ATOM 698 C C . ARG A 1 87 ? -19.395 -1.889 13.659 1.00 84.88 87 ARG A C 1
ATOM 700 O O . ARG A 1 87 ? -19.932 -1.447 14.669 1.00 84.88 87 ARG A O 1
ATOM 707 N N . ASP A 1 88 ? -18.109 -1.737 13.379 1.00 87.94 88 ASP A N 1
ATOM 708 C CA . ASP A 1 88 ? -17.136 -1.030 14.206 1.00 87.94 88 ASP A CA 1
ATOM 709 C C . ASP A 1 88 ? -16.123 -0.277 13.328 1.00 87.94 88 ASP A C 1
ATOM 711 O O . ASP A 1 88 ? -16.166 -0.338 12.095 1.00 87.94 88 ASP A O 1
ATOM 715 N N . PHE A 1 89 ? -15.257 0.506 13.972 1.00 89.38 89 PHE A N 1
ATOM 716 C CA . PHE A 1 89 ? -14.202 1.245 13.283 1.00 89.38 89 PHE A CA 1
ATOM 717 C C . PHE A 1 89 ? -13.186 0.312 12.620 1.00 89.38 89 PHE A C 1
ATOM 719 O O . PHE A 1 89 ? -12.701 0.631 11.543 1.00 89.38 89 PHE A O 1
ATOM 726 N N . ASP A 1 90 ? -12.904 -0.847 13.210 1.00 87.06 90 ASP A N 1
ATOM 727 C CA . ASP A 1 90 ? -11.930 -1.790 12.665 1.00 87.06 90 ASP A CA 1
ATOM 728 C C . ASP A 1 90 ? -12.416 -2.385 11.338 1.00 87.06 90 ASP A C 1
ATOM 730 O O . ASP A 1 90 ? -11.646 -2.482 10.387 1.00 87.06 90 ASP A O 1
ATOM 734 N N . GLU A 1 91 ? -13.698 -2.748 11.229 1.00 88.38 91 GLU A N 1
ATOM 735 C CA . GLU A 1 91 ? -14.294 -3.182 9.960 1.00 88.38 91 GLU A CA 1
ATOM 736 C C . GLU A 1 91 ? -14.243 -2.059 8.918 1.00 88.38 91 GLU A C 1
ATOM 738 O O . GLU A 1 91 ? -13.891 -2.313 7.768 1.00 88.38 91 GLU A O 1
ATOM 743 N N . TYR A 1 92 ? -14.539 -0.819 9.324 1.00 91.31 92 TYR A N 1
ATOM 744 C CA . TYR A 1 92 ? -14.417 0.353 8.456 1.00 91.31 92 TYR A CA 1
ATOM 745 C C . TYR A 1 92 ? -12.980 0.553 7.962 1.00 91.31 92 TYR A C 1
ATOM 747 O O . TYR A 1 92 ? -12.763 0.719 6.761 1.00 91.31 92 TYR A O 1
ATOM 755 N N . ALA A 1 93 ? -12.005 0.490 8.869 1.00 90.75 93 ALA A N 1
ATOM 756 C CA . ALA A 1 93 ? -10.598 0.612 8.546 1.00 90.75 93 ALA A CA 1
ATOM 757 C C . ALA A 1 93 ? -10.198 -0.505 7.585 1.00 90.75 93 ALA A C 1
ATOM 759 O O . ALA A 1 93 ? -9.709 -0.213 6.507 1.00 90.75 93 ALA A O 1
ATOM 760 N N . MET A 1 94 ? -10.492 -1.769 7.881 1.00 90.12 94 MET A N 1
ATOM 761 C CA . MET A 1 94 ? -10.052 -2.906 7.065 1.00 90.12 94 MET A CA 1
ATOM 762 C C . MET A 1 94 ? -10.606 -2.895 5.629 1.00 90.12 94 MET A C 1
ATOM 764 O O . MET A 1 94 ? -10.024 -3.533 4.745 1.00 90.12 94 MET A O 1
ATOM 768 N N . VAL A 1 95 ? -11.701 -2.179 5.348 1.00 93.12 95 VAL A N 1
ATOM 769 C CA . VAL A 1 95 ? -12.275 -2.090 3.992 1.00 93.12 95 VAL A CA 1
ATOM 770 C C . VAL A 1 95 ? -11.291 -1.489 2.993 1.00 93.12 95 VAL A C 1
ATOM 772 O O . VAL A 1 95 ? -11.317 -1.895 1.827 1.00 93.12 95 VAL A O 1
ATOM 775 N N . HIS A 1 96 ? -10.373 -0.607 3.423 1.00 93.38 96 HIS A N 1
ATOM 776 C CA . HIS A 1 96 ? -9.330 -0.117 2.516 1.00 93.38 96 HIS A CA 1
ATOM 777 C C . HIS A 1 96 ? -8.486 -1.265 1.962 1.00 93.38 96 HIS A C 1
ATOM 779 O O . HIS A 1 96 ? -8.110 -1.194 0.803 1.00 93.38 96 HIS A O 1
ATOM 785 N N . VAL A 1 97 ? -8.227 -2.329 2.734 1.00 93.69 97 VAL A N 1
ATOM 786 C CA . VAL A 1 97 ? -7.412 -3.473 2.292 1.00 93.69 97 VAL A CA 1
ATOM 787 C C . VAL A 1 97 ? -8.101 -4.210 1.148 1.00 93.69 97 VAL A C 1
ATOM 789 O O . VAL A 1 97 ? -7.467 -4.541 0.152 1.00 93.69 97 VAL A O 1
ATOM 792 N N . PHE A 1 98 ? -9.417 -4.421 1.246 1.00 95.50 98 PHE A N 1
ATOM 793 C CA . PHE A 1 98 ? -10.175 -5.044 0.160 1.00 95.50 98 PHE A CA 1
ATOM 794 C C . PHE A 1 98 ? -10.183 -4.175 -1.097 1.00 95.50 98 PHE A C 1
ATOM 796 O O . PHE A 1 98 ? -9.896 -4.674 -2.184 1.00 95.50 98 PHE A O 1
ATOM 803 N N . LEU A 1 99 ? -10.485 -2.880 -0.951 1.00 96.44 99 LEU A N 1
ATOM 804 C CA . LEU A 1 99 ? -10.474 -1.957 -2.085 1.00 96.44 99 LEU A CA 1
ATOM 805 C C . LEU A 1 99 ? -9.075 -1.847 -2.695 1.00 96.44 99 LEU A C 1
ATOM 807 O O . LEU A 1 99 ? -8.948 -1.803 -3.911 1.00 96.44 99 LEU A O 1
ATOM 811 N N . TRP A 1 100 ? -8.029 -1.889 -1.876 1.00 96.88 100 TRP A N 1
ATOM 812 C CA . TRP A 1 100 ? -6.650 -1.908 -2.334 1.00 96.88 100 TRP A CA 1
ATOM 813 C C . TRP A 1 100 ? -6.357 -3.152 -3.170 1.00 96.88 100 TRP A C 1
ATOM 815 O O . TRP A 1 100 ? -5.914 -3.013 -4.304 1.00 96.88 100 TRP A O 1
ATOM 825 N N . CYS A 1 101 ? -6.645 -4.357 -2.672 1.00 96.94 101 CYS A N 1
ATOM 826 C CA . CYS A 1 101 ? -6.437 -5.578 -3.455 1.00 96.94 101 CYS A CA 1
ATOM 827 C C . CYS A 1 101 ? -7.236 -5.547 -4.764 1.00 96.94 101 CYS A C 1
ATOM 829 O O . CYS A 1 101 ? -6.698 -5.864 -5.820 1.00 96.94 101 CYS A O 1
ATOM 831 N N . LEU A 1 102 ? -8.487 -5.079 -4.717 1.00 97.19 102 LEU A N 1
ATOM 832 C CA . LEU A 1 102 ? -9.313 -4.926 -5.910 1.00 97.19 102 LEU A CA 1
ATOM 833 C C . LEU A 1 102 ? -8.726 -3.905 -6.897 1.00 97.19 102 LEU A C 1
ATOM 835 O O . LEU A 1 102 ? -8.759 -4.157 -8.099 1.00 97.19 102 LEU A O 1
ATOM 839 N N . LYS A 1 103 ? -8.161 -2.784 -6.422 1.00 97.12 103 LYS A N 1
ATOM 840 C CA . LYS A 1 103 ? -7.469 -1.808 -7.283 1.00 97.12 103 LYS A CA 1
ATOM 841 C C . LYS A 1 103 ? -6.290 -2.470 -7.989 1.00 97.12 103 LYS A C 1
ATOM 843 O O . LYS A 1 103 ? -6.100 -2.236 -9.176 1.00 97.12 103 LYS A O 1
ATOM 848 N N . ASP A 1 104 ? -5.521 -3.280 -7.266 1.00 96.38 104 ASP A N 1
ATOM 849 C CA . ASP A 1 104 ? -4.325 -3.912 -7.806 1.00 96.38 104 ASP A CA 1
ATOM 850 C C . ASP A 1 104 ? -4.725 -4.981 -8.836 1.00 96.38 104 ASP A C 1
ATOM 852 O O . ASP A 1 104 ? -4.050 -5.106 -9.849 1.00 96.38 104 ASP A O 1
ATOM 856 N N . VAL A 1 105 ? -5.851 -5.693 -8.649 1.00 97.19 105 VAL A N 1
ATOM 857 C CA . VAL A 1 105 ? -6.402 -6.592 -9.687 1.00 97.19 105 VAL A CA 1
ATOM 858 C C . VAL A 1 105 ? -6.752 -5.800 -10.944 1.00 97.19 105 VAL A C 1
ATOM 860 O O . VAL A 1 105 ? -6.380 -6.199 -12.039 1.00 97.19 105 VAL A O 1
ATOM 863 N N . MET A 1 106 ? -7.448 -4.666 -10.806 1.00 97.25 106 MET A N 1
ATOM 864 C CA . MET A 1 106 ? -7.809 -3.835 -11.964 1.00 97.25 106 MET A CA 1
ATOM 865 C C . MET A 1 106 ? -6.577 -3.281 -12.684 1.00 97.25 106 MET A C 1
ATOM 867 O O . MET A 1 106 ? -6.606 -3.142 -13.900 1.00 97.25 106 MET A O 1
ATOM 871 N N . TRP A 1 107 ? -5.517 -2.963 -11.937 1.00 95.69 107 TRP A N 1
ATOM 872 C CA . TRP A 1 107 ? -4.234 -2.544 -12.494 1.00 95.69 107 TRP A CA 1
ATOM 873 C C . TRP A 1 107 ? -3.557 -3.674 -13.271 1.00 95.69 107 TRP A C 1
ATOM 875 O O . TRP A 1 107 ? -3.163 -3.482 -14.413 1.00 95.69 107 TRP A O 1
ATOM 885 N N . GLN A 1 108 ? -3.481 -4.862 -12.668 1.00 94.12 108 GLN A N 1
ATOM 886 C CA . GLN A 1 108 ? -2.854 -6.044 -13.256 1.00 94.12 108 GLN A CA 1
ATOM 887 C C . GLN A 1 108 ? -3.530 -6.494 -14.557 1.00 94.12 108 GLN A C 1
ATOM 889 O O . GLN A 1 108 ? -2.862 -6.940 -15.481 1.00 94.12 108 GLN A O 1
ATOM 894 N N . GLU A 1 109 ? -4.855 -6.376 -14.632 1.00 94.62 109 GLU A N 1
ATOM 895 C CA . GLU A 1 109 ? -5.647 -6.728 -15.818 1.00 94.62 109 GLU A CA 1
ATOM 896 C C . GLU A 1 109 ? -5.710 -5.589 -16.859 1.00 94.62 109 GLU A C 1
ATOM 898 O O . GLU A 1 109 ? -6.528 -5.643 -17.778 1.00 94.62 109 GLU A O 1
ATOM 903 N N . ASP A 1 110 ? -4.891 -4.542 -16.699 1.00 93.25 110 ASP A N 1
ATOM 904 C CA . ASP A 1 110 ? -4.821 -3.367 -17.581 1.00 93.25 110 ASP A CA 1
ATOM 905 C C . ASP A 1 110 ? -6.177 -2.641 -17.758 1.00 93.25 110 ASP A C 1
ATOM 907 O O . ASP A 1 110 ? -6.537 -2.097 -18.804 1.00 93.25 110 ASP A O 1
ATOM 911 N N . ILE A 1 111 ? -6.994 -2.621 -16.698 1.00 95.75 111 ILE A N 1
ATOM 912 C CA . ILE A 1 111 ? -8.307 -1.962 -16.680 1.00 95.75 111 ILE A CA 1
ATOM 913 C C . ILE A 1 111 ? -8.164 -0.576 -16.042 1.00 95.75 111 ILE A C 1
ATOM 915 O O . ILE A 1 111 ? -8.637 -0.324 -14.928 1.00 95.75 111 ILE A O 1
ATOM 919 N N . ALA A 1 112 ? -7.555 0.364 -16.770 1.00 93.81 112 ALA A N 1
ATOM 920 C CA . ALA A 1 112 ? -7.242 1.718 -16.291 1.00 93.81 112 ALA A CA 1
ATOM 921 C C . ALA A 1 112 ? -8.428 2.455 -15.633 1.00 93.81 112 ALA A C 1
ATOM 923 O O . ALA A 1 112 ? -8.299 3.073 -14.571 1.00 93.81 112 ALA A O 1
ATOM 924 N N . TRP A 1 113 ? -9.621 2.378 -16.235 1.00 95.75 113 TRP A N 1
ATOM 925 C CA . TRP A 1 113 ? -10.808 3.025 -15.670 1.00 95.75 113 TRP A CA 1
ATOM 926 C C . TRP A 1 113 ? -11.276 2.347 -14.376 1.00 95.75 113 TRP A C 1
ATOM 928 O O . TRP A 1 113 ? -11.620 3.028 -13.410 1.00 95.75 113 TRP A O 1
ATOM 938 N N . GLY A 1 114 ? -11.217 1.012 -14.327 1.00 96.44 114 GLY A N 1
ATOM 939 C CA . GLY A 1 114 ? -11.505 0.226 -13.127 1.00 96.44 114 GLY A CA 1
ATOM 940 C C . GLY A 1 114 ? -10.540 0.563 -11.993 1.00 96.44 114 GLY A C 1
ATOM 941 O O . GLY A 1 114 ? -10.982 0.802 -10.869 1.00 96.44 114 GLY A O 1
ATOM 942 N N . TYR A 1 115 ? -9.247 0.692 -12.303 1.00 96.56 115 TYR A N 1
ATOM 943 C CA . TYR A 1 115 ? -8.235 1.145 -11.354 1.00 96.56 115 TYR A CA 1
ATOM 944 C C . TYR A 1 115 ? -8.613 2.495 -10.743 1.00 96.56 115 TYR A C 1
ATOM 946 O O . TYR A 1 115 ? -8.708 2.601 -9.523 1.00 96.56 115 TYR A O 1
ATOM 954 N N . MET A 1 116 ? -8.913 3.508 -11.562 1.00 96.06 116 MET A N 1
ATOM 955 C CA . MET A 1 116 ? -9.271 4.843 -11.065 1.00 96.06 116 MET A CA 1
ATOM 956 C C . MET A 1 116 ? -10.554 4.837 -10.223 1.00 96.06 116 MET A C 1
ATOM 958 O O . MET A 1 116 ? -10.605 5.474 -9.165 1.00 96.06 116 MET A O 1
ATOM 962 N N . CYS A 1 117 ? -11.573 4.084 -10.648 1.00 97.38 117 CYS A N 1
ATOM 963 C CA . CYS A 1 117 ? -12.832 3.946 -9.915 1.00 97.38 117 CYS A CA 1
ATOM 964 C C . CYS A 1 117 ? -12.657 3.337 -8.518 1.00 97.38 117 CYS A C 1
ATOM 966 O O . CYS A 1 117 ? -13.450 3.656 -7.634 1.00 97.38 117 CYS A O 1
ATOM 968 N N . ILE A 1 118 ? -11.643 2.493 -8.304 1.00 98.00 118 ILE A N 1
ATOM 969 C CA . ILE A 1 118 ? -11.358 1.867 -7.004 1.00 98.00 118 ILE A CA 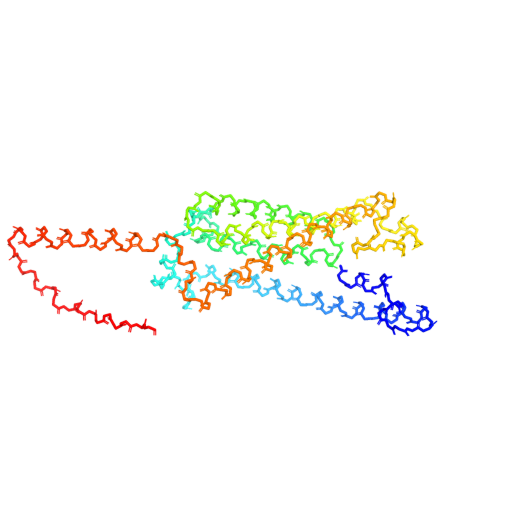1
ATOM 970 C C . ILE A 1 118 ? -10.273 2.623 -6.221 1.00 98.00 118 ILE A C 1
ATOM 972 O O . ILE A 1 118 ? -10.366 2.754 -4.999 1.00 98.00 118 ILE A O 1
ATOM 976 N N . TYR A 1 119 ? -9.278 3.196 -6.897 1.00 97.50 119 TYR A N 1
ATOM 977 C CA . TYR A 1 119 ? -8.206 3.981 -6.282 1.00 97.50 119 TYR A CA 1
ATOM 978 C C . TYR A 1 119 ? -8.760 5.186 -5.515 1.00 97.50 119 TYR A C 1
ATOM 980 O O . TYR A 1 119 ? -8.424 5.381 -4.348 1.00 97.50 119 TYR A O 1
ATOM 988 N N . VAL A 1 120 ? -9.650 5.968 -6.138 1.00 97.06 120 VAL A N 1
ATOM 989 C CA . VAL A 1 120 ? -10.225 7.178 -5.527 1.00 97.06 120 VAL A CA 1
ATOM 990 C C . VAL A 1 120 ? -10.951 6.885 -4.204 1.00 97.06 120 VAL A C 1
ATOM 992 O O . VAL A 1 120 ? -10.602 7.517 -3.203 1.00 97.06 120 VAL A O 1
ATOM 995 N N . PRO A 1 121 ? -11.916 5.944 -4.123 1.00 96.94 121 PRO A N 1
ATOM 996 C CA . PRO A 1 121 ? -12.559 5.631 -2.850 1.00 96.94 121 PRO A CA 1
ATOM 997 C C . PRO A 1 121 ? -11.590 5.018 -1.832 1.00 96.94 121 PRO A C 1
ATOM 999 O O . PRO A 1 121 ? -11.715 5.325 -0.649 1.00 96.94 121 PRO A O 1
ATOM 1002 N N . THR A 1 122 ? -10.597 4.228 -2.265 1.00 97.56 122 THR A N 1
ATOM 1003 C CA . THR A 1 122 ? -9.545 3.708 -1.366 1.00 97.56 122 THR A CA 1
ATOM 1004 C C . THR A 1 122 ? -8.771 4.851 -0.714 1.00 97.56 122 THR A C 1
ATOM 1006 O O . THR A 1 122 ? -8.593 4.871 0.502 1.00 97.56 122 THR A O 1
ATOM 1009 N N . PHE A 1 123 ? -8.350 5.832 -1.515 1.00 97.50 123 PHE A N 1
ATOM 1010 C CA . PHE A 1 123 ? -7.591 6.984 -1.044 1.00 97.50 123 PHE A CA 1
ATOM 1011 C C . PHE A 1 123 ? -8.409 7.855 -0.085 1.00 97.50 123 PHE A C 1
ATOM 1013 O O . PHE A 1 123 ? -7.925 8.205 0.988 1.00 97.50 123 PHE A O 1
ATOM 1020 N N . ILE A 1 124 ? -9.668 8.155 -0.424 1.00 97.00 124 ILE A N 1
ATOM 1021 C CA . ILE A 1 124 ? -10.566 8.933 0.446 1.00 97.00 124 ILE A CA 1
ATOM 1022 C C . ILE A 1 124 ? -10.776 8.225 1.789 1.00 97.00 124 ILE A C 1
ATOM 1024 O O . ILE A 1 124 ? -10.673 8.870 2.833 1.00 97.00 124 ILE A O 1
ATOM 1028 N N . LEU A 1 125 ? -11.039 6.913 1.772 1.00 96.12 125 LEU A N 1
ATOM 1029 C CA . LEU A 1 125 ? -11.243 6.132 2.993 1.00 96.12 125 LEU A CA 1
ATOM 1030 C C . LEU A 1 125 ? -9.997 6.168 3.878 1.00 96.12 125 LEU A C 1
ATOM 1032 O O . LEU A 1 125 ? -10.097 6.393 5.079 1.00 96.12 125 LEU A O 1
ATOM 1036 N N . LEU A 1 126 ? -8.815 6.015 3.283 1.00 96.06 126 LEU A N 1
ATOM 1037 C CA . LEU A 1 126 ? -7.559 6.014 4.020 1.00 96.06 126 LEU A CA 1
ATOM 1038 C C . LEU A 1 126 ? -7.220 7.387 4.626 1.00 96.06 126 LEU A C 1
ATOM 1040 O O . LEU A 1 126 ? -6.712 7.456 5.743 1.00 96.06 126 LEU A O 1
ATOM 1044 N N . ILE A 1 127 ? -7.544 8.483 3.932 1.00 97.25 127 ILE A N 1
ATOM 1045 C CA . ILE A 1 127 ? -7.419 9.840 4.484 1.00 97.25 127 ILE A CA 1
ATOM 1046 C C . ILE A 1 127 ? -8.383 10.052 5.659 1.00 97.25 127 ILE A C 1
ATOM 1048 O O . ILE A 1 127 ? -7.990 10.657 6.657 1.00 97.25 127 ILE A O 1
ATOM 1052 N N . ASP A 1 128 ? -9.617 9.546 5.582 1.00 95.94 128 ASP A N 1
ATOM 1053 C CA . ASP A 1 128 ? -10.558 9.627 6.706 1.00 95.94 128 ASP A CA 1
ATOM 1054 C C . ASP A 1 128 ? -10.098 8.775 7.900 1.00 95.94 128 ASP A C 1
ATOM 1056 O O . ASP A 1 128 ? -10.129 9.257 9.032 1.00 95.94 128 ASP A O 1
ATOM 1060 N N . VAL A 1 129 ? -9.582 7.562 7.666 1.00 94.50 129 VAL A N 1
ATOM 1061 C CA . VAL A 1 129 ? -8.957 6.731 8.713 1.00 94.50 129 VAL A CA 1
ATOM 1062 C C . VAL A 1 129 ? -7.795 7.480 9.366 1.00 94.50 129 VAL A C 1
ATOM 1064 O O . VAL A 1 129 ? -7.771 7.619 10.588 1.00 94.50 129 VAL A O 1
ATOM 1067 N N . LEU A 1 130 ? -6.891 8.058 8.569 1.00 95.69 130 LEU A N 1
ATOM 1068 C CA . LEU A 1 130 ? -5.779 8.864 9.070 1.00 95.69 130 LEU A CA 1
ATOM 1069 C C . LEU A 1 130 ? -6.268 10.047 9.921 1.00 95.69 130 LEU A C 1
ATOM 1071 O O . LEU A 1 130 ? -5.722 10.305 10.994 1.00 95.69 130 LEU A O 1
ATOM 1075 N N . TYR A 1 131 ? -7.303 10.757 9.468 1.00 95.94 131 TYR A N 1
ATOM 1076 C CA . TYR A 1 131 ? -7.900 11.876 10.198 1.00 95.94 131 TYR A CA 1
ATOM 1077 C C . TYR A 1 131 ? -8.513 11.437 11.538 1.00 95.94 131 TYR A C 1
ATOM 1079 O O . TYR A 1 131 ? -8.316 12.092 12.569 1.00 95.94 131 TYR A O 1
ATOM 1087 N N . LEU A 1 132 ? -9.230 10.315 11.554 1.00 93.31 132 LEU A N 1
ATOM 1088 C CA . LEU A 1 132 ? -9.829 9.764 12.768 1.00 93.31 132 LEU A CA 1
ATOM 1089 C C . LEU A 1 132 ? -8.761 9.311 13.769 1.00 93.31 132 LEU A C 1
ATOM 1091 O O . LEU A 1 132 ? -8.858 9.660 14.948 1.00 93.31 132 LEU A O 1
ATOM 1095 N N . SER A 1 133 ? -7.708 8.638 13.302 1.00 91.62 133 SER A N 1
ATOM 1096 C CA . SER A 1 133 ? -6.567 8.243 14.136 1.00 91.62 133 SER A CA 1
ATOM 1097 C C . SER A 1 133 ? -5.761 9.443 14.644 1.00 91.62 133 SER A C 1
ATOM 1099 O O . SER A 1 133 ? -5.249 9.403 15.758 1.00 91.62 133 SER A O 1
ATOM 1101 N N . ALA A 1 134 ? -5.675 10.536 13.877 1.00 92.50 134 ALA A N 1
ATOM 1102 C CA . ALA A 1 134 ? -4.997 11.765 14.302 1.00 92.50 134 ALA A CA 1
ATOM 1103 C C . ALA A 1 134 ? -5.761 12.521 15.402 1.00 92.50 134 ALA A C 1
ATOM 1105 O O . ALA A 1 134 ? -5.159 13.177 16.253 1.00 92.50 134 ALA A O 1
ATOM 1106 N N . THR A 1 135 ? -7.094 12.466 15.361 1.00 91.81 135 THR A N 1
ATOM 1107 C CA . THR A 1 135 ? -7.966 13.174 16.311 1.00 91.81 135 THR A CA 1
ATOM 1108 C C . THR A 1 135 ? -8.222 12.379 17.592 1.00 91.81 135 THR A C 1
ATOM 1110 O O . THR A 1 135 ? -8.533 12.979 18.623 1.00 91.81 135 THR A O 1
ATOM 1113 N N . HIS A 1 136 ? -8.046 11.054 17.567 1.00 87.06 136 HIS A N 1
ATOM 1114 C CA . HIS A 1 136 ? -8.200 10.192 18.739 1.00 87.06 136 HIS A CA 1
ATOM 1115 C C . HIS A 1 136 ? -6.888 10.018 19.506 1.00 87.06 136 HIS A C 1
ATOM 1117 O O . HIS A 1 136 ? -5.861 9.596 18.977 1.00 87.06 136 HIS A O 1
ATOM 1123 N N . ARG A 1 137 ? -6.919 10.331 20.807 1.00 78.94 137 ARG A N 1
ATOM 1124 C CA . ARG A 1 137 ? -5.754 10.168 21.686 1.00 78.94 137 ARG A CA 1
ATOM 1125 C C . ARG A 1 137 ? -5.442 8.688 21.909 1.00 78.94 137 ARG A C 1
ATOM 1127 O O . ARG A 1 137 ? -6.338 7.858 21.991 1.00 78.94 137 ARG A O 1
ATOM 1134 N N . GLY A 1 138 ? -4.155 8.375 22.061 1.00 77.75 138 GLY A N 1
ATOM 1135 C CA . GLY A 1 138 ? -3.691 7.024 22.393 1.00 77.75 138 GLY A CA 1
ATOM 1136 C C . GLY A 1 138 ? -3.521 6.080 21.199 1.00 77.75 138 GLY A C 1
ATOM 1137 O O . GLY A 1 138 ? -3.155 4.931 21.411 1.00 77.75 138 GLY A O 1
ATOM 1138 N N . GLN A 1 139 ? -3.710 6.545 19.960 1.00 82.62 139 GLN A N 1
ATOM 1139 C CA . GLN A 1 139 ? -3.608 5.721 18.746 1.00 82.62 139 GLN A CA 1
ATOM 1140 C C . GLN A 1 139 ? -2.363 6.016 17.895 1.00 82.62 139 GLN A C 1
ATOM 1142 O O . GLN A 1 139 ? -2.407 5.975 16.670 1.00 82.62 139 GLN A O 1
ATOM 1147 N N . PHE A 1 140 ? -1.226 6.320 18.529 1.00 85.25 140 PHE A N 1
ATOM 1148 C CA . PHE A 1 140 ? -0.017 6.736 17.807 1.00 85.25 140 PHE A CA 1
ATOM 1149 C C . PHE A 1 140 ? 0.466 5.703 16.773 1.00 85.25 140 PHE A C 1
ATOM 1151 O O . PHE A 1 140 ? 0.850 6.084 15.671 1.00 85.25 140 PHE A O 1
ATOM 1158 N N . MET A 1 141 ? 0.417 4.408 17.103 1.00 85.44 141 MET A N 1
ATOM 1159 C CA . MET A 1 141 ? 0.851 3.348 16.183 1.00 85.44 141 MET A CA 1
ATOM 1160 C C . MET A 1 141 ? -0.068 3.241 14.960 1.00 85.44 141 MET A C 1
ATOM 1162 O O . MET A 1 141 ? 0.433 3.186 13.842 1.00 85.44 141 MET A O 1
ATOM 1166 N N . GLU A 1 142 ? -1.388 3.304 15.157 1.00 87.38 142 GLU A N 1
ATOM 1167 C CA . GLU A 1 142 ? -2.373 3.316 14.063 1.00 87.38 142 GLU A CA 1
ATOM 1168 C C . GLU A 1 142 ? -2.234 4.561 13.187 1.00 87.38 142 GLU A C 1
ATOM 1170 O O . GLU A 1 142 ? -2.281 4.484 11.960 1.00 87.38 142 GLU A O 1
ATOM 1175 N N . PHE A 1 143 ? -1.990 5.719 13.804 1.00 91.56 143 PHE A N 1
ATOM 1176 C CA . PHE A 1 143 ? -1.724 6.960 13.087 1.00 91.56 143 PHE A CA 1
ATOM 1177 C C . PHE A 1 143 ? -0.449 6.862 12.235 1.00 91.56 143 PHE A C 1
ATOM 1179 O O . PHE A 1 143 ? -0.477 7.185 11.048 1.00 91.56 143 PHE A O 1
ATOM 1186 N N . ALA A 1 144 ? 0.655 6.366 12.803 1.00 92.50 144 ALA A N 1
ATOM 1187 C CA . ALA A 1 144 ? 1.906 6.167 12.074 1.00 92.50 144 ALA A CA 1
ATOM 1188 C C . ALA A 1 144 ? 1.743 5.159 10.924 1.00 92.50 144 ALA A C 1
ATOM 1190 O O . ALA A 1 144 ? 2.185 5.424 9.805 1.00 92.50 144 ALA A O 1
ATOM 1191 N N . HIS A 1 145 ? 1.057 4.041 11.175 1.00 93.06 145 HIS A N 1
ATOM 1192 C CA . HIS A 1 145 ? 0.727 3.050 10.155 1.00 93.06 145 HIS A CA 1
ATOM 1193 C C . HIS A 1 145 ? -0.134 3.650 9.034 1.00 93.06 145 HIS A C 1
ATOM 1195 O O . HIS A 1 145 ? 0.147 3.434 7.855 1.00 93.06 145 HIS A O 1
ATOM 1201 N N . SER A 1 146 ? -1.125 4.471 9.380 1.00 94.44 146 SER A N 1
ATOM 1202 C CA . SER A 1 146 ? -1.984 5.152 8.408 1.00 94.44 146 SER A CA 1
ATOM 1203 C C . SER A 1 146 ? -1.197 6.140 7.544 1.00 94.44 146 SER A C 1
ATOM 1205 O O . SER A 1 146 ? -1.383 6.153 6.331 1.00 94.44 146 SER A O 1
ATOM 1207 N N . ILE A 1 147 ? -0.258 6.911 8.115 1.00 96.69 147 ILE A N 1
ATOM 1208 C CA . ILE A 1 147 ? 0.636 7.793 7.336 1.00 96.69 147 ILE A CA 1
ATOM 1209 C C . ILE A 1 147 ? 1.441 6.983 6.323 1.00 96.69 147 ILE A C 1
ATOM 1211 O O . ILE A 1 147 ? 1.490 7.338 5.146 1.00 96.69 147 ILE A O 1
ATOM 1215 N N . ILE A 1 148 ? 2.074 5.902 6.780 1.00 97.19 148 ILE A N 1
ATOM 1216 C CA . ILE A 1 148 ? 2.878 5.020 5.930 1.00 97.19 148 ILE A CA 1
ATOM 1217 C C . ILE A 1 148 ? 2.032 4.487 4.773 1.00 97.19 148 ILE A C 1
ATOM 1219 O O . ILE A 1 148 ? 2.451 4.539 3.619 1.00 97.19 148 ILE A O 1
ATOM 1223 N N . THR A 1 149 ? 0.829 4.017 5.088 1.00 96.12 149 THR A N 1
ATOM 1224 C CA . THR A 1 149 ? -0.103 3.435 4.122 1.00 96.12 149 THR A CA 1
ATOM 1225 C C . THR A 1 149 ? -0.570 4.486 3.109 1.00 96.12 149 THR A C 1
ATOM 1227 O O . THR A 1 149 ? -0.636 4.192 1.916 1.00 96.12 149 THR A O 1
ATOM 1230 N N . VAL A 1 150 ? -0.803 5.737 3.538 1.00 97.69 150 VAL A N 1
ATOM 1231 C CA . VAL A 1 150 ? -1.131 6.862 2.639 1.00 97.69 150 VAL A CA 1
ATOM 1232 C C . VAL A 1 150 ? 0.036 7.181 1.715 1.00 97.69 150 VAL A C 1
ATOM 1234 O O . VAL A 1 150 ? -0.174 7.317 0.514 1.00 97.69 150 VAL A O 1
ATOM 1237 N N . LEU A 1 151 ? 1.259 7.280 2.242 1.00 97.62 151 LEU A N 1
ATOM 1238 C CA . LEU A 1 151 ? 2.449 7.539 1.428 1.00 97.62 151 LEU A CA 1
ATOM 1239 C C . LEU A 1 151 ? 2.665 6.432 0.397 1.00 97.62 151 LEU A C 1
ATOM 1241 O O . LEU A 1 151 ? 2.919 6.722 -0.766 1.00 97.62 151 LEU A O 1
ATOM 1245 N N . TRP A 1 152 ? 2.491 5.175 0.797 1.00 97.19 152 TRP A N 1
ATOM 1246 C CA . TRP A 1 152 ? 2.590 4.038 -0.110 1.00 97.19 152 TRP A CA 1
ATOM 1247 C C . TRP A 1 152 ? 1.521 4.084 -1.210 1.00 97.19 152 TRP A C 1
ATOM 1249 O O . TRP A 1 152 ? 1.819 3.867 -2.386 1.00 97.19 152 TRP A O 1
ATOM 1259 N N . LEU A 1 153 ? 0.272 4.399 -0.852 1.00 96.75 153 LEU A N 1
ATOM 1260 C CA . LEU A 1 153 ? -0.814 4.539 -1.821 1.00 96.75 153 LEU A CA 1
ATOM 1261 C C . LEU A 1 153 ? -0.579 5.720 -2.776 1.00 96.75 153 LEU A C 1
ATOM 1263 O O . LEU A 1 153 ? -0.831 5.582 -3.971 1.00 96.75 153 LEU A O 1
ATOM 1267 N N . LEU A 1 154 ? -0.040 6.838 -2.280 1.00 97.38 154 LEU A N 1
ATOM 1268 C CA . LEU A 1 154 ? 0.369 7.979 -3.103 1.00 97.38 154 LEU A CA 1
ATOM 1269 C C . LEU A 1 154 ? 1.461 7.594 -4.098 1.00 97.38 154 LEU A C 1
ATOM 1271 O O . LEU A 1 154 ? 1.357 7.963 -5.263 1.00 97.38 154 LEU A O 1
ATOM 1275 N N . SER A 1 155 ? 2.471 6.828 -3.679 1.00 96.31 155 SER A N 1
ATOM 1276 C CA . SER A 1 155 ? 3.501 6.331 -4.594 1.00 96.31 155 SER A CA 1
ATOM 1277 C C . SER A 1 155 ? 2.910 5.462 -5.706 1.00 96.31 155 SER A C 1
ATOM 1279 O O . SER A 1 155 ? 3.251 5.659 -6.868 1.00 96.31 155 SER A O 1
ATOM 1281 N N . ASN A 1 156 ? 1.986 4.550 -5.372 1.00 95.44 156 ASN A N 1
ATOM 1282 C CA . ASN A 1 156 ? 1.251 3.759 -6.368 1.00 95.44 156 ASN A CA 1
ATOM 1283 C C . ASN A 1 156 ? 0.465 4.658 -7.335 1.00 95.44 156 ASN A C 1
ATOM 1285 O O . ASN A 1 156 ? 0.466 4.423 -8.538 1.00 95.44 156 ASN A O 1
ATOM 1289 N N . GLY A 1 157 ? -0.195 5.695 -6.814 1.00 95.81 157 GLY A N 1
ATOM 1290 C CA . GLY A 1 157 ? -0.922 6.671 -7.621 1.00 95.81 157 GLY A CA 1
ATOM 1291 C C . GLY A 1 157 ? -0.016 7.452 -8.572 1.00 95.81 157 GLY A C 1
ATOM 1292 O O . GLY A 1 157 ? -0.360 7.597 -9.739 1.00 95.81 157 GLY A O 1
ATOM 1293 N N . LEU A 1 158 ? 1.146 7.916 -8.099 1.00 95.06 158 LEU A N 1
ATOM 1294 C CA . LEU A 1 158 ? 2.142 8.618 -8.917 1.00 95.06 158 LEU A CA 1
ATOM 1295 C C . LEU A 1 158 ? 2.726 7.714 -10.004 1.00 95.06 158 LEU A C 1
ATOM 1297 O O . LEU A 1 158 ? 2.897 8.165 -11.133 1.00 95.06 158 LEU A O 1
ATOM 1301 N N . TRP A 1 159 ? 2.999 6.450 -9.673 1.00 92.88 159 TRP A N 1
ATOM 1302 C CA . TRP A 1 159 ? 3.458 5.458 -10.643 1.00 92.88 159 TRP A CA 1
ATOM 1303 C C . TRP A 1 159 ? 2.413 5.246 -11.737 1.00 92.88 159 TRP A C 1
ATOM 1305 O O . TRP A 1 159 ? 2.698 5.460 -12.910 1.00 92.88 159 TRP A O 1
ATOM 1315 N N . ALA A 1 160 ? 1.183 4.915 -11.338 1.00 92.94 160 ALA A N 1
ATOM 1316 C CA . ALA A 1 160 ? 0.088 4.675 -12.268 1.00 92.94 160 ALA A CA 1
ATOM 1317 C C . ALA A 1 160 ? -0.238 5.906 -13.122 1.00 92.94 160 ALA A C 1
ATOM 1319 O O . ALA A 1 160 ? -0.536 5.786 -14.304 1.00 92.94 160 ALA A O 1
ATOM 1320 N N . TYR A 1 161 ? -0.164 7.103 -12.537 1.00 92.56 161 TYR A N 1
ATOM 1321 C CA . TYR A 1 161 ? -0.319 8.353 -13.275 1.00 92.56 161 TYR A CA 1
ATOM 1322 C C . TYR A 1 161 ? 0.759 8.512 -14.352 1.00 92.56 161 TYR A C 1
ATOM 1324 O O . TYR A 1 161 ? 0.434 8.930 -15.460 1.00 92.56 161 TYR A O 1
ATOM 1332 N N . GLY A 1 162 ? 2.010 8.161 -14.034 1.00 89.81 162 GLY A N 1
ATOM 1333 C CA . GLY A 1 162 ? 3.110 8.142 -14.994 1.00 89.81 162 GLY A CA 1
ATOM 1334 C C . GLY A 1 162 ? 2.779 7.288 -16.214 1.00 89.81 162 GLY A C 1
ATOM 1335 O O . GLY A 1 162 ? 2.811 7.813 -17.316 1.00 89.81 162 GLY A O 1
ATOM 1336 N N . GLU A 1 163 ? 2.365 6.036 -16.010 1.00 87.06 163 GLU A N 1
ATOM 1337 C CA . GLU A 1 163 ? 2.080 5.109 -17.120 1.00 87.06 163 GLU A CA 1
ATOM 1338 C C . GLU A 1 163 ? 0.813 5.473 -17.912 1.00 87.06 163 GLU A C 1
ATOM 1340 O O . GLU A 1 163 ? 0.758 5.303 -19.126 1.00 87.06 163 GLU A O 1
ATOM 1345 N N . LEU A 1 164 ? -0.226 5.983 -17.241 1.00 89.75 164 LEU A N 1
ATOM 1346 C CA . LEU A 1 164 ? -1.506 6.280 -17.894 1.00 89.75 164 LEU A CA 1
ATOM 1347 C C . LEU A 1 164 ? -1.505 7.592 -18.685 1.00 89.75 164 LEU A C 1
ATOM 1349 O O . LEU A 1 164 ? -2.283 7.737 -19.629 1.00 89.75 164 LEU A O 1
ATOM 1353 N N . VAL A 1 165 ? -0.724 8.584 -18.251 1.00 87.94 165 VAL A N 1
ATOM 1354 C CA . VAL A 1 165 ? -0.696 9.915 -18.880 1.00 87.94 165 VAL A CA 1
ATOM 1355 C C . VAL A 1 165 ? 0.443 10.034 -19.877 1.00 87.94 165 VAL A C 1
ATOM 1357 O O . VAL A 1 165 ? 0.266 10.648 -20.929 1.00 87.94 165 VAL A O 1
ATOM 1360 N N . GLU A 1 166 ? 1.593 9.455 -19.554 1.00 80.56 166 GLU A N 1
ATOM 1361 C CA . GLU A 1 166 ? 2.771 9.476 -20.402 1.00 80.56 166 GLU A CA 1
ATOM 1362 C C . GLU A 1 166 ? 2.970 8.061 -20.935 1.00 80.56 166 GLU A C 1
ATOM 1364 O O . GLU A 1 166 ? 3.496 7.202 -20.239 1.00 80.56 166 GLU A O 1
ATOM 1369 N N . ASP A 1 167 ? 2.512 7.817 -22.165 1.00 74.94 167 ASP A N 1
ATOM 1370 C CA . ASP A 1 167 ? 2.664 6.521 -22.829 1.00 74.94 167 ASP A CA 1
ATOM 1371 C C . ASP A 1 167 ? 4.143 6.119 -22.814 1.00 74.94 167 ASP A C 1
ATOM 1373 O O . ASP A 1 167 ? 4.962 6.714 -23.527 1.00 74.94 167 ASP A O 1
ATOM 1377 N N . ASP A 1 168 ? 4.509 5.149 -21.976 1.00 70.19 168 ASP A N 1
ATOM 1378 C CA . ASP A 1 168 ? 5.904 4.766 -21.804 1.00 70.19 168 ASP A CA 1
ATOM 1379 C C . ASP A 1 168 ? 6.495 4.296 -23.133 1.00 70.19 168 ASP A C 1
ATOM 1381 O O . ASP A 1 168 ? 7.669 4.570 -23.402 1.00 70.19 168 ASP A O 1
ATOM 1385 N N . ASP A 1 169 ? 5.693 3.693 -24.021 1.00 73.31 169 ASP A N 1
ATOM 1386 C CA . ASP A 1 169 ? 6.085 3.242 -25.368 1.00 73.31 169 ASP A CA 1
ATOM 1387 C C . ASP A 1 169 ? 6.504 4.372 -26.303 1.00 73.31 169 ASP A C 1
ATOM 1389 O O . ASP A 1 169 ? 7.209 4.144 -27.289 1.00 73.31 169 ASP A O 1
ATOM 1393 N N . SER A 1 170 ? 6.203 5.613 -25.932 1.00 81.19 170 SER A N 1
ATOM 1394 C CA . SER A 1 170 ? 6.729 6.794 -26.608 1.00 81.19 170 SER A CA 1
ATOM 1395 C C . SER A 1 170 ? 8.156 7.176 -26.171 1.00 81.19 170 SER A C 1
ATOM 1397 O O . SER A 1 170 ? 8.793 8.013 -26.827 1.00 81.19 170 SER A O 1
ATOM 1399 N N . VAL A 1 171 ? 8.675 6.633 -25.063 1.00 82.94 171 VAL A N 1
ATOM 1400 C CA . VAL A 1 171 ? 10.036 6.890 -24.560 1.00 82.94 171 VAL A CA 1
ATOM 1401 C C . VAL A 1 171 ? 11.033 6.001 -25.293 1.00 82.94 171 VAL A C 1
ATOM 1403 O O . VAL A 1 171 ? 10.916 4.777 -25.286 1.00 82.94 171 VAL A O 1
ATOM 1406 N N . ASP A 1 172 ? 12.057 6.618 -25.887 1.00 85.00 172 ASP A N 1
ATOM 1407 C CA . ASP A 1 172 ? 13.120 5.882 -26.568 1.00 85.00 172 ASP A CA 1
ATOM 1408 C C . ASP A 1 172 ? 13.828 4.904 -25.615 1.00 85.00 172 ASP A C 1
ATOM 1410 O O . ASP A 1 172 ? 14.146 5.231 -24.466 1.00 85.00 172 ASP A O 1
ATOM 1414 N N . ILE A 1 173 ? 14.110 3.700 -26.113 1.00 81.19 173 ILE A N 1
ATOM 1415 C CA . ILE A 1 173 ? 14.698 2.619 -25.319 1.00 81.19 173 ILE A CA 1
ATOM 1416 C C . ILE A 1 173 ? 16.062 3.002 -24.734 1.00 81.19 173 ILE A C 1
ATOM 1418 O O . ILE A 1 173 ? 16.392 2.586 -23.624 1.00 81.19 173 ILE A O 1
ATOM 1422 N N . THR A 1 174 ? 16.847 3.841 -25.423 1.00 83.94 174 THR A N 1
ATOM 1423 C CA . THR A 1 174 ? 18.137 4.305 -24.894 1.00 83.94 174 THR A CA 1
ATOM 1424 C C . THR A 1 174 ? 17.942 5.212 -23.684 1.00 83.94 174 THR A C 1
ATOM 1426 O O . THR A 1 174 ? 18.674 5.079 -22.706 1.00 83.94 174 THR A O 1
ATOM 1429 N N . THR A 1 175 ? 16.908 6.056 -23.688 1.00 83.81 175 THR A N 1
ATOM 1430 C CA . THR A 1 175 ? 16.536 6.892 -22.539 1.00 83.81 175 THR A CA 1
ATOM 1431 C C . THR A 1 175 ? 16.070 6.044 -21.358 1.00 83.81 175 THR A C 1
ATOM 1433 O O . THR A 1 175 ? 16.476 6.320 -20.228 1.00 83.81 175 THR A O 1
ATOM 1436 N N . ARG A 1 176 ? 15.275 4.990 -21.602 1.00 79.62 176 ARG A N 1
ATOM 1437 C CA . ARG A 1 176 ? 14.864 4.049 -20.542 1.00 79.62 176 ARG A CA 1
ATOM 1438 C C . ARG A 1 176 ? 16.059 3.312 -19.934 1.00 79.62 176 ARG A C 1
ATOM 1440 O O . ARG A 1 176 ? 16.126 3.179 -18.724 1.00 79.62 176 ARG A O 1
ATOM 1447 N N . HIS A 1 177 ? 17.042 2.909 -20.741 1.00 78.19 177 HIS A N 1
ATOM 1448 C CA . HIS A 1 177 ? 18.261 2.263 -20.234 1.00 78.19 177 HIS A CA 1
ATOM 1449 C C . HIS A 1 177 ? 19.184 3.196 -19.437 1.00 78.19 177 HIS A C 1
ATOM 1451 O O . HIS A 1 177 ? 19.978 2.723 -18.627 1.00 78.19 177 HIS A O 1
ATOM 1457 N N . VAL A 1 178 ? 19.130 4.510 -19.678 1.00 81.62 178 VAL A N 1
ATOM 1458 C CA . VAL A 1 178 ? 19.895 5.498 -18.895 1.00 81.62 178 VAL A CA 1
ATOM 1459 C C . VAL A 1 178 ? 19.223 5.785 -17.552 1.00 81.62 178 VAL A C 1
ATOM 1461 O O . VAL A 1 178 ? 19.907 6.118 -16.581 1.00 81.62 178 VAL A O 1
ATOM 1464 N N . TYR A 1 179 ? 17.897 5.666 -17.491 1.00 81.75 179 TYR A N 1
ATOM 1465 C CA . TYR A 1 179 ? 17.152 5.813 -16.253 1.00 81.75 179 TYR A CA 1
ATOM 1466 C C . TYR A 1 179 ? 17.533 4.708 -15.267 1.00 81.75 179 TYR A C 1
ATOM 1468 O O . TYR A 1 179 ? 17.442 3.522 -15.567 1.00 81.75 179 TYR A O 1
ATOM 1476 N N . SER A 1 180 ? 17.950 5.104 -14.066 1.00 79.25 180 SER A N 1
ATOM 1477 C CA . SER A 1 180 ? 18.146 4.161 -12.972 1.00 79.25 180 SER A CA 1
ATOM 1478 C C . SER A 1 180 ? 17.755 4.799 -11.650 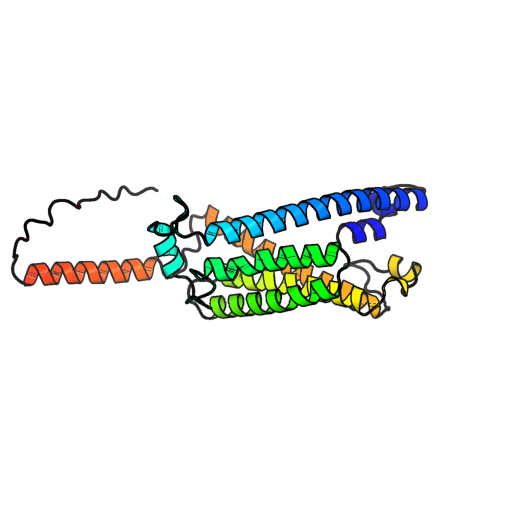1.00 79.25 180 SER A C 1
ATOM 1480 O O . SER A 1 180 ? 18.283 5.833 -11.240 1.00 79.25 180 SER A O 1
ATOM 1482 N N . PHE A 1 181 ? 16.809 4.182 -10.951 1.00 82.81 181 PHE A N 1
ATOM 1483 C CA . PHE A 1 181 ? 16.497 4.561 -9.581 1.00 82.81 181 PHE A CA 1
ATOM 1484 C C . PHE A 1 181 ? 17.430 3.812 -8.613 1.00 82.81 181 PHE A C 1
ATOM 1486 O O . PHE A 1 181 ? 17.596 2.602 -8.765 1.00 82.81 181 PHE A O 1
ATOM 1493 N N . PRO A 1 182 ? 18.032 4.468 -7.601 1.00 85.94 182 PRO A N 1
ATOM 1494 C CA . PRO A 1 182 ? 17.915 5.885 -7.232 1.00 85.94 182 PRO A CA 1
ATOM 1495 C C . PRO A 1 182 ? 18.991 6.800 -7.854 1.00 85.94 182 PRO A C 1
ATOM 1497 O O . PRO A 1 182 ? 19.058 7.978 -7.515 1.00 85.94 182 PRO A O 1
ATOM 1500 N N . SER A 1 183 ? 19.879 6.268 -8.693 1.00 86.06 183 SER A N 1
ATOM 1501 C CA . SER A 1 183 ? 21.165 6.903 -9.009 1.00 86.06 183 SER A CA 1
ATOM 1502 C C . SER A 1 183 ? 21.109 7.980 -10.098 1.00 86.06 183 SER A C 1
ATOM 1504 O O . SER A 1 183 ? 21.818 8.977 -9.987 1.00 86.06 183 SER A O 1
ATOM 1506 N N . ASN A 1 184 ? 20.294 7.797 -11.140 1.00 84.19 184 ASN A N 1
ATOM 1507 C CA . ASN A 1 184 ? 20.262 8.659 -12.322 1.00 84.19 184 ASN A CA 1
ATOM 1508 C C . ASN A 1 184 ? 18.821 9.047 -12.696 1.00 84.19 184 ASN A C 1
ATOM 1510 O O . ASN A 1 184 ? 18.151 8.313 -13.432 1.00 84.19 184 ASN A O 1
ATOM 1514 N N . PRO A 1 185 ? 18.330 10.220 -12.250 1.00 83.62 185 PRO A N 1
ATOM 1515 C CA . PRO A 1 185 ? 17.119 10.793 -12.818 1.00 83.62 185 PRO A CA 1
ATOM 1516 C C . PRO A 1 185 ? 17.379 11.177 -14.282 1.00 83.62 185 PRO A C 1
ATOM 1518 O O . PRO A 1 185 ? 18.378 11.817 -14.608 1.00 83.62 185 PRO A O 1
ATOM 1521 N N . THR A 1 186 ? 16.478 10.786 -15.177 1.00 82.94 186 THR A N 1
ATOM 1522 C CA . THR A 1 186 ? 16.550 11.158 -16.596 1.00 82.94 186 THR A CA 1
ATOM 1523 C C . THR A 1 186 ? 16.103 12.608 -16.822 1.00 82.94 186 THR A C 1
ATOM 1525 O O . THR A 1 186 ? 15.352 13.188 -16.033 1.00 82.94 186 THR A O 1
ATOM 1528 N N . THR A 1 187 ? 16.544 13.207 -17.929 1.00 85.19 187 THR A N 1
ATOM 1529 C CA . THR A 1 187 ? 16.047 14.513 -18.388 1.00 85.19 187 THR A CA 1
ATOM 1530 C C . THR A 1 187 ? 14.649 14.429 -18.996 1.00 85.19 187 THR A C 1
ATOM 1532 O O . THR A 1 187 ? 14.008 15.463 -19.165 1.00 85.19 187 THR A O 1
ATOM 1535 N N . ASP A 1 188 ? 14.185 13.226 -19.340 1.00 85.06 188 ASP A N 1
ATOM 1536 C CA . ASP A 1 188 ? 12.851 13.016 -19.895 1.00 85.06 188 ASP A CA 1
ATOM 1537 C C . ASP A 1 188 ? 11.786 13.199 -18.808 1.00 85.06 188 ASP A C 1
ATOM 1539 O O . ASP A 1 188 ? 11.782 12.497 -17.793 1.00 85.06 188 ASP A O 1
ATOM 1543 N N . THR A 1 189 ? 10.884 14.156 -19.026 1.00 85.31 189 THR A N 1
ATOM 1544 C CA . THR A 1 189 ? 9.829 14.516 -18.072 1.00 85.31 189 THR A CA 1
ATOM 1545 C C . THR A 1 189 ? 8.846 13.380 -17.820 1.00 85.31 189 THR A C 1
ATOM 1547 O O . THR A 1 189 ? 8.234 13.336 -16.756 1.00 85.31 189 THR A O 1
ATOM 1550 N N . ARG A 1 190 ? 8.727 12.430 -18.754 1.00 81.75 190 ARG A N 1
ATOM 1551 C CA . ARG A 1 190 ? 7.796 11.296 -18.660 1.00 81.75 190 ARG A CA 1
ATOM 1552 C C . ARG A 1 190 ? 8.138 10.360 -17.504 1.00 81.75 190 ARG A C 1
ATOM 1554 O O . ARG A 1 190 ? 7.272 9.936 -16.747 1.00 81.75 190 ARG A O 1
ATOM 1561 N N . LEU A 1 191 ? 9.431 10.147 -17.270 1.00 87.19 191 LEU A N 1
ATOM 1562 C CA . LEU A 1 191 ? 9.936 9.281 -16.202 1.00 87.19 191 LEU A CA 1
ATOM 1563 C C . LEU A 1 191 ? 10.076 10.010 -14.848 1.00 87.19 191 LEU A C 1
ATOM 1565 O O . LEU A 1 191 ? 10.435 9.387 -13.843 1.00 87.19 191 LEU A O 1
ATOM 1569 N N . HIS A 1 192 ? 9.789 11.320 -14.776 1.00 90.25 192 HIS A N 1
ATOM 1570 C CA . HIS A 1 192 ? 9.839 12.074 -13.511 1.00 90.25 192 HIS A CA 1
ATOM 1571 C C . HIS A 1 192 ? 8.821 11.548 -12.501 1.00 90.25 192 HIS A C 1
ATOM 1573 O O . HIS A 1 192 ? 9.129 11.488 -11.311 1.00 90.25 192 HIS A O 1
ATOM 1579 N N . TRP A 1 193 ? 7.650 11.102 -12.962 1.00 91.19 193 TRP A N 1
ATOM 1580 C CA . TRP A 1 193 ? 6.618 10.518 -12.102 1.00 91.19 193 TRP A CA 1
ATOM 1581 C C . TRP A 1 193 ? 7.051 9.183 -11.496 1.00 91.19 193 TRP A C 1
ATOM 1583 O O . TRP A 1 193 ? 6.898 8.992 -10.289 1.00 91.19 193 TRP A O 1
ATOM 1593 N N . ARG A 1 194 ? 7.687 8.308 -12.288 1.00 88.75 194 ARG A N 1
ATOM 1594 C CA . ARG A 1 194 ? 8.289 7.050 -11.805 1.00 88.75 194 ARG A CA 1
ATOM 1595 C C . ARG A 1 194 ? 9.375 7.322 -10.761 1.00 88.75 194 ARG A C 1
ATOM 1597 O O . ARG A 1 194 ? 9.382 6.715 -9.691 1.00 88.75 194 ARG A O 1
ATOM 1604 N N . TYR A 1 195 ? 10.258 8.289 -11.025 1.00 90.19 195 TYR A N 1
ATOM 1605 C CA . TYR A 1 195 ? 11.293 8.687 -10.064 1.00 90.19 195 TYR A CA 1
ATOM 1606 C C . TYR A 1 195 ? 10.694 9.238 -8.761 1.00 90.19 195 TYR A C 1
ATOM 1608 O O . TYR A 1 195 ? 11.099 8.830 -7.671 1.00 90.19 195 TYR A O 1
ATOM 1616 N N . ALA A 1 196 ? 9.696 10.122 -8.861 1.00 93.06 196 ALA A N 1
ATOM 1617 C CA . ALA A 1 196 ? 8.991 10.670 -7.706 1.00 93.06 196 ALA A CA 1
ATOM 1618 C C . ALA A 1 196 ? 8.300 9.567 -6.890 1.00 93.06 196 ALA A C 1
ATOM 1620 O O . ALA A 1 196 ? 8.449 9.538 -5.668 1.00 93.06 196 ALA A O 1
ATOM 1621 N N . ALA A 1 197 ? 7.616 8.628 -7.551 1.00 94.12 197 ALA A N 1
ATOM 1622 C CA . ALA A 1 197 ? 7.026 7.457 -6.908 1.00 94.12 197 ALA A CA 1
ATOM 1623 C C . ALA A 1 197 ? 8.086 6.643 -6.150 1.00 94.12 197 ALA A C 1
ATOM 1625 O O . ALA A 1 197 ? 7.895 6.337 -4.972 1.00 94.12 197 ALA A O 1
ATOM 1626 N N . GLY A 1 198 ? 9.238 6.374 -6.776 1.00 91.69 198 GLY A N 1
ATOM 1627 C CA . GLY A 1 198 ? 10.378 5.706 -6.141 1.00 91.69 198 GLY A CA 1
ATOM 1628 C C . GLY A 1 198 ? 10.863 6.424 -4.876 1.00 91.69 198 GLY A C 1
ATOM 1629 O O . GLY A 1 198 ? 11.043 5.794 -3.832 1.00 91.69 198 GLY A O 1
ATOM 1630 N N . CYS A 1 199 ? 11.005 7.753 -4.916 1.00 94.38 199 CYS A N 1
ATOM 1631 C CA . CYS A 1 199 ? 11.371 8.540 -3.736 1.00 94.38 199 CYS A CA 1
ATOM 1632 C C . CYS A 1 199 ? 10.339 8.413 -2.607 1.00 94.38 199 CYS A C 1
ATOM 1634 O O . CYS A 1 199 ? 10.719 8.198 -1.454 1.00 94.38 199 CYS A O 1
ATOM 1636 N N . VAL A 1 200 ? 9.043 8.519 -2.919 1.00 96.06 200 VAL A N 1
ATOM 1637 C CA . VAL A 1 200 ? 7.979 8.402 -1.909 1.00 96.06 200 VAL A CA 1
ATOM 1638 C C . VAL A 1 200 ? 7.929 6.979 -1.335 1.00 96.06 200 VAL A C 1
ATOM 1640 O O . VAL A 1 200 ? 7.766 6.825 -0.124 1.00 96.06 200 VAL A O 1
ATOM 1643 N N . PHE A 1 201 ? 8.181 5.935 -2.138 1.00 95.00 201 PHE A N 1
ATOM 1644 C CA . PHE A 1 201 ? 8.338 4.564 -1.632 1.00 95.00 201 PHE A CA 1
ATOM 1645 C C . PHE A 1 201 ? 9.506 4.418 -0.669 1.00 95.00 201 PHE A C 1
ATOM 1647 O O . PHE A 1 201 ? 9.340 3.800 0.378 1.00 95.00 201 PHE A O 1
ATOM 1654 N N . VAL A 1 202 ? 10.672 4.988 -0.980 1.00 94.94 202 VAL A N 1
ATOM 1655 C CA . VAL A 1 202 ? 11.828 4.931 -0.071 1.00 94.94 202 VAL A CA 1
ATOM 1656 C C . VAL A 1 202 ? 11.504 5.607 1.259 1.00 94.94 202 VAL A C 1
ATOM 1658 O O . VAL A 1 202 ? 11.840 5.065 2.314 1.00 94.94 202 VAL A O 1
ATOM 1661 N N . VAL A 1 203 ? 10.800 6.743 1.236 1.00 96.62 203 VAL A N 1
ATOM 1662 C CA . VAL A 1 203 ? 10.325 7.403 2.461 1.00 96.62 203 VAL A CA 1
ATOM 1663 C C . VAL A 1 203 ? 9.361 6.495 3.227 1.00 96.62 203 VAL A C 1
ATOM 1665 O O . VAL A 1 203 ? 9.570 6.261 4.418 1.00 96.62 203 VAL A O 1
ATOM 1668 N N . ALA A 1 204 ? 8.347 5.935 2.561 1.00 96.31 204 ALA A N 1
ATOM 1669 C CA . ALA A 1 204 ? 7.379 5.036 3.188 1.00 96.31 204 ALA A CA 1
ATOM 1670 C C . ALA A 1 204 ? 8.059 3.795 3.793 1.00 96.31 204 ALA A C 1
ATOM 1672 O O . ALA A 1 204 ? 7.815 3.466 4.951 1.00 96.31 204 ALA A O 1
ATOM 1673 N N . LEU A 1 205 ? 8.971 3.152 3.060 1.00 95.38 205 LEU A N 1
ATOM 1674 C CA . LEU A 1 205 ? 9.722 1.981 3.514 1.00 95.38 205 LEU A CA 1
ATOM 1675 C C . LEU A 1 205 ? 10.636 2.313 4.697 1.00 95.38 205 LEU A C 1
ATOM 1677 O O . LEU A 1 205 ? 10.706 1.549 5.658 1.00 95.38 205 LEU A O 1
ATOM 1681 N N . THR A 1 206 ? 11.295 3.471 4.668 1.00 96.31 206 THR A N 1
ATOM 1682 C CA . THR A 1 206 ? 12.111 3.938 5.797 1.00 96.31 206 THR A CA 1
ATOM 1683 C C . THR A 1 206 ? 11.251 4.092 7.049 1.00 96.31 206 THR A C 1
ATOM 1685 O O . THR A 1 206 ? 11.635 3.626 8.122 1.00 96.31 206 THR A O 1
ATOM 1688 N N . LEU A 1 207 ? 10.058 4.680 6.920 1.00 96.31 207 LEU A N 1
ATOM 1689 C CA . LEU A 1 207 ? 9.113 4.801 8.029 1.00 96.31 207 LEU A CA 1
ATOM 1690 C C . LEU A 1 207 ? 8.624 3.430 8.517 1.00 96.31 207 LEU A C 1
ATOM 1692 O O . LEU A 1 207 ? 8.611 3.209 9.724 1.00 96.31 207 LEU A O 1
ATOM 1696 N N . VAL A 1 208 ? 8.319 2.482 7.619 1.00 95.38 208 VAL A N 1
ATOM 1697 C CA . VAL A 1 208 ? 7.998 1.086 7.985 1.00 95.38 208 VAL A CA 1
ATOM 1698 C C . VAL A 1 208 ? 9.108 0.489 8.838 1.00 95.38 208 VAL A C 1
ATOM 1700 O O . VAL A 1 208 ? 8.825 -0.050 9.909 1.00 95.38 208 VAL A O 1
ATOM 1703 N N . MET A 1 209 ? 10.361 0.593 8.389 1.00 95.88 209 MET A N 1
ATOM 1704 C CA . MET A 1 209 ? 11.511 0.038 9.100 1.00 95.88 209 MET A CA 1
ATOM 1705 C C . MET A 1 209 ? 11.669 0.675 10.481 1.00 95.88 209 MET A C 1
ATOM 1707 O O . MET A 1 209 ? 11.832 -0.042 11.465 1.00 95.88 209 MET A O 1
ATOM 1711 N N . VAL A 1 210 ? 11.578 2.003 10.576 1.00 95.06 210 VAL A N 1
ATOM 1712 C CA . VAL A 1 210 ? 11.673 2.728 11.853 1.00 95.06 210 VAL A CA 1
ATOM 1713 C C . VAL A 1 210 ? 10.543 2.327 12.801 1.00 95.06 210 VAL A C 1
ATOM 1715 O O . VAL A 1 210 ? 10.813 1.997 13.956 1.00 95.06 210 VAL A O 1
ATOM 1718 N N . SER A 1 211 ? 9.298 2.288 12.324 1.00 91.31 211 SER A N 1
ATOM 1719 C CA . SER A 1 211 ? 8.138 1.881 13.122 1.00 91.31 211 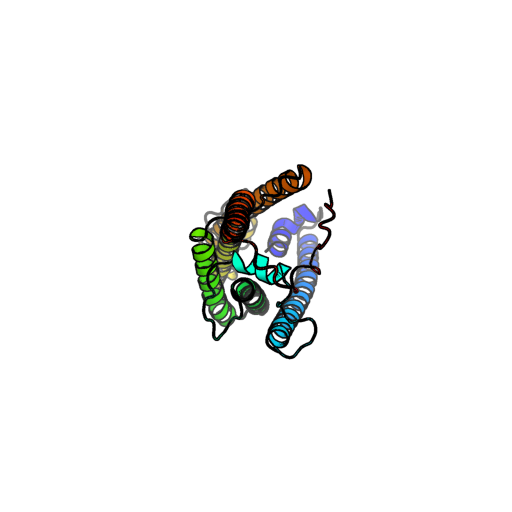SER A CA 1
ATOM 1720 C C . SER A 1 211 ? 8.251 0.437 13.615 1.00 91.31 211 SER A C 1
ATOM 1722 O O . SER A 1 211 ? 7.970 0.174 14.783 1.00 91.31 211 SER A O 1
ATOM 1724 N N . HIS A 1 212 ? 8.719 -0.492 12.776 1.00 91.31 212 HIS A N 1
ATOM 1725 C CA . HIS A 1 212 ? 8.926 -1.886 13.180 1.00 91.31 212 HIS A CA 1
ATOM 1726 C C . HIS A 1 212 ? 10.093 -2.039 14.153 1.00 91.31 212 HIS A C 1
ATOM 1728 O O . HIS A 1 212 ? 9.979 -2.790 15.117 1.00 91.31 212 HIS A O 1
ATOM 1734 N N . MET A 1 213 ? 11.200 -1.319 13.953 1.00 93.62 213 MET A N 1
ATOM 1735 C CA . MET A 1 213 ? 12.310 -1.309 14.911 1.00 93.62 213 MET A CA 1
ATOM 1736 C C . MET A 1 213 ? 11.859 -0.788 16.275 1.00 93.62 213 MET A C 1
ATOM 1738 O O . MET A 1 213 ? 12.140 -1.426 17.288 1.00 93.62 213 MET A O 1
ATOM 1742 N N . ALA A 1 214 ? 11.107 0.315 16.307 1.00 89.62 214 ALA A N 1
ATOM 1743 C CA . ALA A 1 214 ? 10.530 0.841 17.540 1.00 89.62 214 ALA A CA 1
ATOM 1744 C C . ALA A 1 214 ? 9.603 -0.187 18.207 1.00 89.62 214 ALA A C 1
ATOM 1746 O O . ALA A 1 214 ? 9.743 -0.459 19.398 1.00 89.62 214 ALA A O 1
ATOM 1747 N N . TRP A 1 215 ? 8.717 -0.823 17.434 1.00 87.44 215 TRP A N 1
ATOM 1748 C CA . TRP A 1 215 ? 7.825 -1.870 17.931 1.00 87.44 215 TRP A CA 1
ATOM 1749 C C . TRP A 1 215 ? 8.582 -3.082 18.496 1.00 87.44 215 TRP A C 1
ATOM 1751 O O . TRP A 1 215 ? 8.237 -3.565 19.575 1.00 87.44 215 TRP A O 1
ATOM 1761 N N . MET A 1 216 ? 9.639 -3.548 17.824 1.00 89.69 216 MET A N 1
ATOM 1762 C CA . MET A 1 216 ? 10.478 -4.655 18.300 1.00 89.69 216 MET A CA 1
ATOM 1763 C C . MET A 1 216 ? 11.196 -4.304 19.605 1.00 89.69 216 MET A C 1
ATOM 1765 O O . MET A 1 216 ? 11.204 -5.118 20.526 1.00 89.69 216 MET A O 1
ATOM 1769 N N . VAL A 1 217 ? 11.762 -3.096 19.714 1.00 91.12 217 VAL A N 1
ATOM 1770 C CA . VAL A 1 217 ? 12.420 -2.625 20.945 1.00 91.12 217 VAL A CA 1
ATOM 1771 C C . VAL A 1 217 ? 11.419 -2.569 22.095 1.00 91.12 217 VAL A C 1
ATOM 1773 O O . VAL A 1 217 ? 11.687 -3.134 23.150 1.00 91.12 217 VAL A O 1
ATOM 1776 N N . CYS A 1 218 ? 10.255 -1.959 21.877 1.00 85.19 218 CYS A N 1
ATOM 1777 C CA . CYS A 1 218 ? 9.165 -1.905 22.849 1.00 85.19 218 CYS A CA 1
ATOM 1778 C C . CYS A 1 218 ? 8.705 -3.295 23.307 1.00 85.19 218 CYS A C 1
ATOM 1780 O O . CYS A 1 218 ? 8.557 -3.560 24.497 1.00 85.19 218 CYS A O 1
ATOM 1782 N N . THR A 1 219 ? 8.517 -4.210 22.357 1.00 85.75 219 THR A N 1
ATOM 1783 C CA . THR A 1 219 ? 8.121 -5.589 22.657 1.00 85.75 219 THR A CA 1
ATOM 1784 C C . THR A 1 219 ? 9.191 -6.293 23.491 1.00 85.75 219 THR A C 1
ATOM 1786 O O . THR A 1 219 ? 8.872 -6.950 24.478 1.00 85.75 219 THR A O 1
ATOM 1789 N N . HIS A 1 220 ? 10.469 -6.118 23.148 1.00 90.25 220 HIS A N 1
ATOM 1790 C CA . HIS A 1 220 ? 11.579 -6.736 23.871 1.00 90.25 220 HIS A CA 1
ATOM 1791 C C . HIS A 1 220 ? 11.775 -6.155 25.280 1.00 90.25 220 HIS A C 1
ATOM 1793 O O . HIS A 1 220 ? 12.174 -6.874 26.194 1.00 90.25 220 HIS A O 1
ATOM 1799 N N . THR A 1 221 ? 11.530 -4.861 25.493 1.00 92.06 221 THR A N 1
ATOM 1800 C CA . THR A 1 221 ? 11.669 -4.237 26.819 1.00 92.06 221 THR A CA 1
ATOM 1801 C C . THR A 1 221 ? 10.475 -4.501 27.734 1.00 92.06 221 THR A C 1
ATOM 1803 O O . THR A 1 221 ? 10.496 -4.064 28.882 1.00 92.06 221 THR A O 1
ATOM 1806 N N . GLY A 1 222 ? 9.422 -5.169 27.246 1.00 85.38 222 GLY A N 1
ATOM 1807 C CA . GLY A 1 222 ? 8.146 -5.297 27.955 1.00 85.38 222 GLY A CA 1
ATOM 1808 C C . GLY A 1 222 ? 7.382 -3.973 28.061 1.00 85.38 222 GLY A C 1
ATOM 1809 O O . GLY A 1 222 ? 6.243 -3.953 28.520 1.00 85.38 222 GLY A O 1
ATOM 1810 N N . VAL A 1 223 ? 7.970 -2.876 27.577 1.00 78.31 223 VAL A N 1
ATOM 1811 C CA . VAL A 1 223 ? 7.302 -1.598 27.367 1.00 78.31 223 VAL A CA 1
ATOM 1812 C C . VAL A 1 223 ? 6.681 -1.674 25.986 1.00 78.31 223 VAL A C 1
ATOM 1814 O O . VAL A 1 223 ? 7.081 -0.961 25.062 1.00 78.31 223 VAL A O 1
ATOM 1817 N N . LEU A 1 224 ? 5.685 -2.553 25.821 1.00 66.88 224 LEU A N 1
ATOM 1818 C CA . LEU A 1 224 ? 4.725 -2.320 24.751 1.00 66.88 224 LEU A CA 1
ATOM 1819 C C . LEU A 1 224 ? 4.298 -0.857 24.907 1.00 66.88 224 LEU A C 1
ATOM 1821 O O . LEU A 1 224 ? 4.136 -0.413 26.050 1.00 66.88 224 LEU A O 1
ATOM 1825 N N . PRO A 1 225 ? 4.142 -0.081 23.823 1.00 58.47 225 PRO A N 1
ATOM 1826 C CA . PRO A 1 225 ? 3.400 1.158 23.898 1.00 58.47 225 PRO A CA 1
ATOM 1827 C C . PRO A 1 225 ? 1.960 0.756 24.231 1.00 58.47 225 PRO A C 1
ATOM 1829 O O . PRO A 1 225 ? 1.082 0.727 23.373 1.00 58.47 225 PRO A O 1
ATOM 1832 N N . LEU A 1 226 ? 1.736 0.362 25.488 1.00 52.56 226 LEU A N 1
ATOM 1833 C CA . LEU A 1 226 ? 0.479 0.409 26.182 1.00 52.56 226 LEU A CA 1
ATOM 1834 C C . LEU A 1 226 ? 0.026 1.812 25.874 1.00 52.56 226 LEU A C 1
ATOM 1836 O O . LEU A 1 226 ? 0.653 2.777 26.312 1.00 52.56 226 LEU A O 1
ATOM 1840 N N . GLN A 1 227 ? -0.955 1.899 24.975 1.00 55.88 227 GLN A N 1
ATOM 1841 C CA . GLN A 1 227 ? -1.601 3.142 24.605 1.00 55.88 227 GLN A CA 1
ATOM 1842 C C . GLN A 1 227 ? -1.728 3.934 25.900 1.00 55.88 227 GLN A C 1
ATOM 1844 O O . GLN A 1 227 ? -2.388 3.442 26.818 1.00 55.88 227 GLN A O 1
ATOM 1849 N N . TYR A 1 228 ? -1.006 5.058 25.981 1.00 49.00 228 TYR A N 1
ATOM 1850 C CA . TYR A 1 228 ? -0.556 5.766 27.194 1.00 49.00 228 TYR A CA 1
ATOM 1851 C C . TYR A 1 228 ? -1.678 6.191 28.173 1.00 49.00 228 TYR A C 1
ATOM 1853 O O . TYR A 1 228 ? -1.443 6.966 29.087 1.00 49.00 228 TYR A O 1
ATOM 1861 N N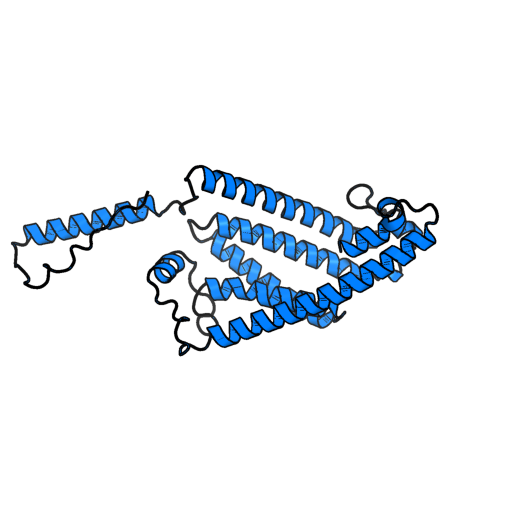 . GLY A 1 229 ? -2.909 5.717 27.977 1.00 53.12 229 GLY A N 1
ATOM 1862 C CA . GLY A 1 229 ? -4.048 5.831 28.876 1.00 53.12 229 GLY A CA 1
ATOM 1863 C C . GLY A 1 229 ? -4.585 4.502 29.429 1.00 53.12 229 GLY A C 1
ATOM 1864 O O . GLY A 1 229 ? -5.742 4.470 29.815 1.00 53.12 229 GLY A O 1
ATOM 1865 N N . TYR A 1 230 ? -3.851 3.378 29.430 1.00 50.91 230 TYR A N 1
ATOM 1866 C CA . TYR A 1 230 ? -4.253 2.216 30.260 1.00 50.91 230 TYR A CA 1
ATOM 1867 C C . TYR A 1 230 ? -3.972 2.468 31.741 1.00 50.91 230 TYR A C 1
ATOM 1869 O O . TYR A 1 230 ? -4.882 2.330 32.545 1.00 50.91 230 TYR A O 1
ATOM 1877 N N . GLU A 1 231 ? -2.774 2.940 32.087 1.00 56.81 231 GLU A N 1
ATOM 1878 C CA . GLU A 1 231 ? -2.426 3.172 33.493 1.00 56.81 231 GLU A CA 1
ATOM 1879 C C . GLU A 1 231 ? -3.268 4.281 34.132 1.00 56.81 231 GLU A C 1
ATOM 1881 O O . GLU A 1 231 ? -3.749 4.104 35.245 1.00 56.81 231 GLU A O 1
ATOM 1886 N N . THR A 1 232 ? -3.529 5.392 33.434 1.00 59.66 232 THR A N 1
ATOM 1887 C CA . THR A 1 232 ? -4.357 6.469 34.003 1.00 59.66 232 THR A CA 1
ATOM 1888 C C . THR A 1 232 ? -5.820 6.067 34.138 1.00 59.66 232 THR A C 1
ATOM 1890 O O . THR A 1 232 ? -6.426 6.369 35.155 1.00 59.66 232 THR A O 1
ATOM 1893 N N . LEU A 1 233 ? -6.381 5.350 33.156 1.00 61.84 233 LEU A N 1
ATOM 1894 C CA . LEU A 1 233 ? -7.788 4.949 33.196 1.00 61.84 233 LEU A CA 1
ATOM 1895 C C . LEU A 1 233 ? -8.033 3.834 34.219 1.00 61.84 233 LEU A C 1
ATOM 1897 O O . LEU A 1 233 ? -9.039 3.874 34.912 1.00 61.84 233 LEU A O 1
ATOM 1901 N N . ASP A 1 234 ? -7.122 2.863 34.348 1.00 66.25 234 ASP A N 1
ATOM 1902 C CA . ASP A 1 234 ? -7.225 1.847 35.402 1.00 66.25 234 ASP A CA 1
ATOM 1903 C C . ASP A 1 234 ? -7.055 2.482 36.789 1.00 66.25 234 ASP A C 1
ATOM 1905 O O . ASP A 1 234 ? -7.736 2.069 37.724 1.00 66.25 234 ASP A O 1
ATOM 1909 N N . THR A 1 235 ? -6.221 3.523 36.916 1.00 73.88 235 THR A N 1
ATOM 1910 C CA . THR A 1 235 ? -6.104 4.290 38.165 1.00 73.88 235 THR A CA 1
ATOM 1911 C C . THR A 1 235 ? -7.411 5.023 38.475 1.00 73.88 235 THR A C 1
ATOM 1913 O O . THR A 1 235 ? -7.973 4.800 39.541 1.00 73.88 235 THR A O 1
ATOM 1916 N N . GLU A 1 236 ? -7.965 5.793 37.533 1.00 74.75 236 GLU A N 1
ATOM 1917 C CA . GLU A 1 236 ? -9.237 6.518 37.708 1.00 74.75 236 GLU A CA 1
ATOM 1918 C C . GLU A 1 236 ? -10.413 5.572 38.002 1.00 74.75 236 GLU A C 1
ATOM 1920 O O . GLU A 1 236 ? -11.185 5.804 38.929 1.00 74.75 236 GLU A O 1
ATOM 1925 N N . LEU A 1 237 ? -10.525 4.459 37.271 1.00 77.62 237 LEU A N 1
ATOM 1926 C CA . LEU A 1 237 ? -11.591 3.479 37.483 1.00 77.62 237 LEU A CA 1
ATOM 1927 C C . LEU A 1 237 ? -11.427 2.747 38.822 1.00 77.62 237 LEU A C 1
ATOM 1929 O O . LEU A 1 237 ? -12.417 2.425 39.479 1.00 77.62 237 LEU A O 1
ATOM 1933 N N . SER A 1 238 ? -10.184 2.474 39.235 1.00 79.19 238 SER A N 1
ATOM 1934 C CA . SER A 1 238 ? -9.908 1.906 40.556 1.00 79.19 238 SER A CA 1
ATOM 1935 C C . SER A 1 238 ? -10.251 2.889 41.674 1.00 79.19 238 SER A C 1
ATOM 1937 O O . SER A 1 238 ? -10.821 2.472 42.677 1.00 79.19 238 SER A O 1
ATOM 1939 N N . GLU A 1 239 ? -9.993 4.186 41.485 1.00 86.44 239 GLU A N 1
ATOM 1940 C CA . GLU A 1 239 ? -10.360 5.237 42.435 1.00 86.44 239 GLU A CA 1
ATOM 1941 C C . GLU A 1 239 ? -11.883 5.399 42.535 1.00 86.44 239 GLU A C 1
ATOM 1943 O O . GLU A 1 239 ? -12.407 5.463 43.646 1.00 86.44 239 GLU A O 1
ATOM 1948 N N . GLU A 1 240 ? -12.614 5.388 41.415 1.00 83.81 240 GLU A N 1
ATOM 1949 C CA . GLU A 1 240 ? -14.085 5.432 41.417 1.00 83.81 240 GLU A CA 1
ATOM 1950 C C . GLU A 1 240 ? -14.704 4.200 42.094 1.00 83.81 240 GLU A C 1
ATOM 1952 O O . GLU A 1 240 ? -15.662 4.330 42.858 1.00 83.81 240 GLU A O 1
ATOM 1957 N N . LEU A 1 241 ? -14.156 3.003 41.851 1.00 83.81 241 LEU A N 1
ATOM 1958 C CA . LEU A 1 241 ? -14.618 1.772 42.500 1.00 83.81 241 LEU A CA 1
ATOM 1959 C C . LEU A 1 241 ? -14.357 1.788 44.008 1.00 83.81 241 LEU A C 1
ATOM 1961 O O . LEU A 1 241 ? -15.241 1.415 44.776 1.00 83.81 241 LEU A O 1
ATOM 1965 N N . VAL A 1 242 ? -13.179 2.254 44.432 1.00 87.88 242 VAL A N 1
ATOM 1966 C CA . VAL A 1 242 ? -12.844 2.408 45.855 1.00 87.88 242 VAL A CA 1
ATOM 1967 C C . VAL A 1 242 ? -13.770 3.431 46.517 1.00 87.88 242 VAL A C 1
ATOM 1969 O O . VAL A 1 242 ? -14.324 3.144 47.574 1.00 87.88 242 VAL A O 1
ATOM 1972 N N . GLN A 1 243 ? -14.025 4.578 45.880 1.00 89.12 243 GLN A N 1
ATOM 1973 C CA . GLN A 1 243 ? -14.963 5.579 46.404 1.00 89.12 243 GLN A CA 1
ATOM 1974 C C . GLN A 1 243 ? -16.398 5.045 46.501 1.00 89.12 243 GLN A C 1
ATOM 1976 O O . GLN A 1 243 ? -17.100 5.344 47.466 1.00 89.12 243 GLN A O 1
ATOM 1981 N N . ALA A 1 244 ? -16.847 4.244 45.531 1.00 82.31 244 ALA A N 1
ATOM 1982 C CA . ALA A 1 244 ? -18.166 3.618 45.572 1.00 82.31 244 ALA A CA 1
ATOM 1983 C C . ALA A 1 244 ? -18.287 2.583 46.707 1.00 82.31 244 ALA A C 1
ATOM 1985 O O . ALA A 1 244 ? -19.328 2.530 47.365 1.00 82.31 244 ALA A O 1
ATOM 1986 N N . GLU A 1 245 ? -17.236 1.795 46.964 1.00 87.31 245 GLU A N 1
ATOM 1987 C CA . GLU A 1 245 ? -17.186 0.858 48.098 1.00 87.31 245 GLU A CA 1
ATOM 1988 C C . GLU A 1 245 ? -17.164 1.585 49.453 1.00 87.31 245 GLU A C 1
ATOM 1990 O O . GLU A 1 245 ? -17.865 1.171 50.379 1.00 87.31 245 GLU A O 1
ATOM 1995 N N . GLU A 1 246 ? -16.418 2.688 49.578 1.00 90.12 246 GLU A N 1
ATOM 1996 C CA . GLU A 1 246 ? -16.398 3.510 50.797 1.00 90.12 246 GLU A CA 1
ATOM 1997 C C . GLU A 1 246 ? -17.778 4.116 51.092 1.00 90.12 246 GLU A C 1
ATOM 1999 O O . GLU A 1 246 ? -18.263 4.019 52.225 1.00 90.12 246 GLU A O 1
ATOM 2004 N N . LEU A 1 247 ? -18.452 4.650 50.064 1.00 88.44 247 LEU A N 1
ATOM 2005 C CA . LEU A 1 247 ? -19.788 5.238 50.187 1.00 88.44 247 LEU A CA 1
ATOM 2006 C C . LEU A 1 247 ? -20.846 4.207 50.621 1.00 88.44 247 LEU A C 1
ATOM 2008 O O . LEU A 1 247 ? -21.734 4.528 51.413 1.00 88.44 247 LEU A O 1
ATOM 2012 N N . ASP A 1 248 ? -20.756 2.969 50.122 1.00 83.31 248 ASP A N 1
ATOM 2013 C CA . ASP A 1 248 ? -21.647 1.868 50.520 1.00 83.31 248 ASP A CA 1
ATOM 2014 C C . ASP A 1 248 ? -21.372 1.412 51.965 1.00 83.31 248 ASP A C 1
ATOM 2016 O O . ASP A 1 248 ? -22.296 1.075 52.712 1.00 83.31 248 ASP A O 1
ATOM 2020 N N . SER A 1 249 ? -20.108 1.477 52.406 1.00 83.81 249 SER A N 1
ATOM 2021 C CA . SER A 1 249 ? -19.736 1.183 53.794 1.00 83.81 249 SER A CA 1
ATOM 2022 C C . SER A 1 249 ? -20.311 2.209 54.784 1.00 83.81 249 SER A C 1
ATOM 2024 O O . SER A 1 249 ? -20.826 1.824 55.841 1.00 83.81 249 SER A O 1
ATOM 2026 N N . ASP A 1 250 ? -20.320 3.493 54.410 1.00 85.06 250 ASP A N 1
ATOM 2027 C CA . ASP A 1 250 ? -20.812 4.600 55.241 1.00 85.06 250 ASP A CA 1
ATOM 2028 C C . ASP A 1 250 ? -22.345 4.665 55.315 1.00 85.06 250 ASP A C 1
ATOM 2030 O O . ASP A 1 250 ? -22.909 5.111 56.319 1.00 85.06 250 ASP A O 1
ATOM 2034 N N . LEU A 1 251 ? -23.048 4.172 54.290 1.00 83.19 251 LEU A N 1
ATOM 2035 C CA . LEU A 1 251 ? -24.516 4.119 54.255 1.00 83.19 251 LEU A CA 1
ATOM 2036 C C . LEU A 1 251 ? -25.122 3.017 55.141 1.00 83.19 251 LEU A C 1
ATOM 2038 O O . LEU A 1 251 ? -26.344 2.848 55.174 1.00 83.19 251 LEU A O 1
ATOM 2042 N N . GLY A 1 252 ? -24.298 2.323 55.927 1.00 66.62 252 GLY A N 1
ATOM 2043 C CA . GLY A 1 252 ? -24.765 1.419 56.967 1.00 66.62 252 GLY A CA 1
ATOM 2044 C C . GLY A 1 252 ? -25.256 0.093 56.405 1.00 66.62 252 GLY A C 1
ATOM 2045 O O . GLY A 1 252 ? -26.431 -0.239 56.539 1.00 66.62 252 GLY A O 1
ATOM 2046 N N . GLY A 1 253 ? -24.332 -0.671 55.815 1.00 59.69 253 GLY A N 1
ATOM 2047 C CA . GLY A 1 253 ? -24.330 -2.137 55.789 1.00 59.69 253 GLY A CA 1
ATOM 2048 C C . GLY A 1 253 ? -25.694 -2.815 55.665 1.00 59.69 253 GLY A C 1
ATOM 2049 O O . GLY A 1 253 ? -26.067 -3.613 56.526 1.00 59.69 253 GLY A O 1
ATOM 2050 N N . TYR A 1 254 ? -26.436 -2.545 54.592 1.00 57.59 254 TYR A N 1
ATOM 2051 C CA . TYR A 1 254 ? -27.504 -3.456 54.201 1.00 57.59 254 TYR A CA 1
ATOM 2052 C C . TYR A 1 254 ? -26.839 -4.638 53.494 1.00 57.59 254 TYR A C 1
ATOM 2054 O O . TYR A 1 254 ? -26.555 -4.581 52.301 1.00 57.59 254 TYR A O 1
ATOM 2062 N N . GLU A 1 255 ? -26.538 -5.702 54.246 1.00 55.75 255 GLU A N 1
ATOM 2063 C CA . GLU A 1 255 ? -26.023 -6.959 53.697 1.00 55.75 255 GLU A CA 1
ATOM 2064 C C . GLU A 1 255 ? -26.992 -7.493 52.627 1.00 55.75 255 GLU A C 1
ATOM 2066 O O . GLU A 1 255 ? -27.958 -8.202 52.915 1.00 55.75 255 GLU A O 1
ATOM 2071 N N . SER A 1 256 ? -26.747 -7.149 51.363 1.00 53.38 256 SER A N 1
ATOM 2072 C CA . SER A 1 256 ? -27.424 -7.763 50.228 1.00 53.38 256 SER A CA 1
ATOM 2073 C C . SER A 1 256 ? -26.917 -9.205 50.100 1.00 53.38 256 SER A C 1
ATOM 2075 O O . SER A 1 256 ? -25.730 -9.410 49.821 1.00 53.38 256 SER A O 1
ATOM 2077 N N . PRO A 1 257 ? -27.771 -10.241 50.237 1.00 52.41 257 PRO A N 1
ATOM 2078 C CA . PRO A 1 257 ? -27.344 -11.647 50.267 1.00 52.41 257 PRO A CA 1
ATOM 2079 C C . PRO A 1 257 ? -26.725 -12.180 48.959 1.00 52.41 257 PRO A C 1
ATOM 2081 O O . PRO A 1 257 ? -26.471 -13.379 48.845 1.00 52.41 257 PRO A O 1
ATOM 2084 N N . LYS A 1 258 ? -26.505 -11.334 47.945 1.00 51.62 258 LYS A N 1
ATOM 2085 C CA . LYS A 1 258 ? -26.026 -11.735 46.613 1.00 51.62 258 LYS A CA 1
ATOM 2086 C C . LYS A 1 258 ? -24.540 -11.459 46.346 1.00 51.62 258 LYS A C 1
ATOM 2088 O O . LYS A 1 258 ? -24.026 -11.966 45.355 1.00 51.62 258 LYS A O 1
ATOM 2093 N N . ALA A 1 25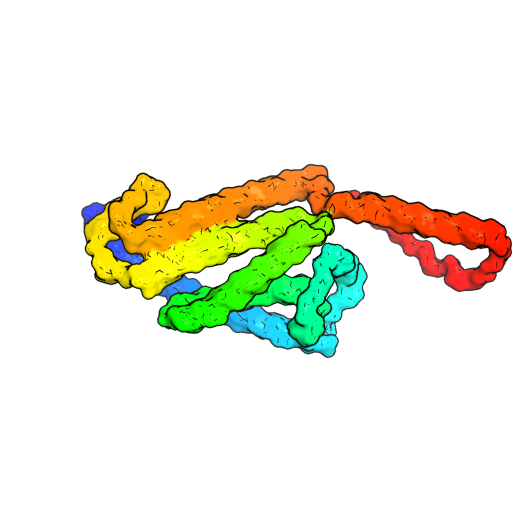9 ? -23.819 -10.757 47.223 1.00 51.00 259 ALA A N 1
ATOM 2094 C CA . ALA A 1 259 ? -22.425 -10.358 46.969 1.00 51.00 259 ALA A CA 1
ATOM 2095 C C . ALA A 1 259 ? -21.353 -11.438 47.266 1.00 51.00 259 ALA A C 1
ATOM 2097 O O . ALA A 1 259 ? -20.158 -11.177 47.167 1.00 51.00 259 ALA A O 1
ATOM 2098 N N . ARG A 1 260 ? -21.730 -12.680 47.616 1.00 48.22 260 ARG A N 1
ATOM 2099 C CA . ARG A 1 260 ? -20.763 -13.706 48.071 1.00 48.22 260 ARG A CA 1
ATOM 2100 C C . ARG A 1 260 ? -20.150 -14.597 46.978 1.00 48.22 260 ARG A C 1
ATOM 2102 O O . ARG A 1 260 ? -19.421 -15.521 47.329 1.00 48.22 260 ARG A O 1
ATOM 2109 N N . GLN A 1 261 ? -20.417 -14.375 45.686 1.00 47.28 261 GLN A N 1
ATOM 2110 C CA . GLN A 1 261 ? -19.992 -15.315 44.627 1.00 47.28 261 GLN A CA 1
ATOM 2111 C C . GLN A 1 261 ? -19.003 -14.806 43.566 1.00 47.28 261 GLN A C 1
ATOM 2113 O O . GLN A 1 261 ? -18.584 -15.608 42.739 1.00 47.28 261 GLN A O 1
ATOM 2118 N N . SER A 1 262 ? -18.520 -13.563 43.609 1.00 44.91 262 SER A N 1
ATOM 2119 C CA . SER A 1 262 ? -17.523 -13.081 42.634 1.00 44.91 262 SER A CA 1
ATOM 2120 C C . SER A 1 262 ? -16.189 -12.680 43.265 1.00 44.91 262 SER A C 1
ATOM 2122 O O . SER A 1 262 ? -15.616 -11.654 42.921 1.00 44.91 262 SER A O 1
ATOM 2124 N N . LYS A 1 263 ? -15.625 -13.521 44.144 1.00 45.22 263 LYS A N 1
ATOM 2125 C CA . LYS A 1 263 ? -14.162 -13.539 44.336 1.00 45.22 263 LYS A CA 1
ATOM 2126 C C . LYS A 1 263 ? -13.538 -14.292 43.160 1.00 45.22 263 LYS A C 1
ATOM 2128 O O . LYS A 1 263 ? -13.150 -15.452 43.279 1.00 45.22 263 LYS A O 1
ATOM 2133 N N . VAL A 1 264 ? -13.498 -13.642 41.998 1.00 46.53 264 VAL A N 1
ATOM 2134 C CA . VAL A 1 264 ? -12.698 -14.116 40.868 1.00 46.53 264 VAL A CA 1
ATOM 2135 C C . VAL A 1 264 ? -11.247 -13.806 41.205 1.00 46.53 264 VAL A C 1
ATOM 2137 O O . VAL A 1 264 ? -10.831 -12.656 41.295 1.00 46.53 264 VAL A O 1
ATOM 2140 N N . VAL A 1 265 ? -10.500 -14.871 41.464 1.00 43.38 265 VAL A N 1
ATOM 2141 C CA . VAL A 1 265 ? -9.058 -14.859 41.675 1.00 43.38 265 VAL A CA 1
ATOM 2142 C C . VAL A 1 265 ? -8.396 -14.325 40.404 1.00 43.38 265 VAL A C 1
ATOM 2144 O O . VAL A 1 265 ? -8.238 -15.058 39.429 1.00 43.38 265 VAL A O 1
ATOM 2147 N N . VAL A 1 266 ? -7.994 -13.055 40.412 1.00 43.03 266 VAL A N 1
ATOM 2148 C CA . VAL A 1 266 ? -7.059 -12.509 39.424 1.00 43.03 266 VAL A CA 1
ATOM 2149 C C . VAL A 1 266 ? -5.683 -13.079 39.767 1.00 43.03 266 VAL A C 1
ATOM 2151 O O . VAL A 1 266 ? -4.942 -12.538 40.584 1.00 43.03 266 VAL A O 1
ATOM 2154 N N . LYS A 1 267 ? -5.365 -14.249 39.207 1.00 44.16 267 LYS A N 1
ATOM 2155 C CA . LYS A 1 267 ? -3.987 -14.741 39.161 1.00 44.16 267 LYS A CA 1
ATOM 2156 C C . LYS A 1 267 ? -3.242 -13.890 38.139 1.00 44.16 267 LYS A C 1
ATOM 2158 O O . LYS A 1 267 ? -3.538 -13.967 36.951 1.00 44.16 267 LYS A O 1
ATOM 2163 N N . GLY A 1 268 ? -2.306 -13.082 38.630 1.00 42.62 268 GLY A N 1
ATOM 2164 C CA . GLY A 1 268 ? -1.350 -12.366 37.798 1.00 42.62 268 GLY A CA 1
ATOM 2165 C C . GLY A 1 268 ? -0.552 -13.345 36.941 1.00 42.62 268 GLY A C 1
ATOM 2166 O O . GLY A 1 268 ? -0.019 -14.333 37.450 1.00 42.62 268 GLY A O 1
ATOM 2167 N N . TYR A 1 269 ? -0.501 -13.062 35.646 1.00 41.75 269 TYR A N 1
ATOM 2168 C CA . TYR A 1 269 ? 0.505 -13.602 34.747 1.00 41.75 269 TYR A CA 1
ATOM 2169 C C . TYR A 1 269 ? 1.555 -12.506 34.563 1.00 41.75 269 TYR A C 1
ATOM 2171 O O . TYR A 1 269 ? 1.229 -11.410 34.108 1.00 41.75 269 TYR A O 1
ATOM 2179 N N . ILE A 1 270 ? 2.768 -12.813 35.026 1.00 46.53 270 ILE A N 1
ATOM 2180 C CA . ILE A 1 270 ? 4.025 -12.166 34.633 1.00 46.53 270 ILE A CA 1
ATOM 2181 C C . ILE A 1 270 ? 4.472 -12.835 33.335 1.00 46.53 270 ILE A C 1
ATOM 2183 O O . ILE A 1 270 ? 4.319 -14.080 33.266 1.00 46.53 270 ILE A O 1
#

Secondary structure (DSSP, 8-state):
-HHHHHHHTHHHHH--S-HHHHHHHHHHHHHHHHHHHHHHHHHHHHHHHHHHHHHT-TT-TT--TTSHHHHHHHTTSPPPSSTTT-SSHHHHHHHHHHHHHHHHHHHHTT-HHHHHHHHHHHHHHHHHHHHHHHHSTT-HHHHHHHHHHHHHHHHHHHHHHHHHHS-GGGS-HHHHHH-BTTTB--S-GGGHHHHHHHHHHHHHHHHHHHHHHHHHHHHHTT-----TTHHHHHHHHHHHHHHHHHHHHHTT----TTTTS---------

Sequence (270 aa):
MIGEFCLENSAEIFGNSDPKAATVRAQEIYDQLDTITSYMLVVGTVWLGLYYIVSRCKCMPYFDRTDTFTLKLNNRSPPQRFSILFRDFDEYAMVHVFLWCLKDVMWQEDIAWGYMCIYVPTFILLIDVLYLSATHRGQFMEFAHSIITVLWLLSNGLWAYGELVEDDDSVDITTRHVYSFPSNPTTDTRLHWRYAAGCVFVVALTLVMVSHMAWMVCTHTGVLPLQYGYETLDTELSEELVQAEELDSDLGGYESPKARQSKVVVKGYI